Protein AF-A0A6J0K7T0-F1 (afdb_monomer_lite)

Radius of gyration: 30.18 Å; chains: 1; bounding box: 80×64×60 Å

Organism: Raphanus sativus (NCBI:txid3726)

InterPro domains:
  IPR011989 Armadillo-like helical [G3DSA:1.25.10.10] (3-109)
  IPR016024 Armadillo-type fold [SSF48371] (8-102)

Secondary structure (DSSP, 8-state):
-HHHHHHHHHHHHHHHHTTSHHHHHHHHH-SSHHHHHHHHHT-TT-HHHHHHHHHHHHHHHTT-HHHHHHHHHTTHHHHHHHHHHHS-HHHHHHHHHHHHHHHHHHHHHS--TT------PPP-------TTHHHHHHHHHHHHHHHHHHHHHHHHHHHHT--HHHHHHHHHHHHHTT-------

Structure (mmCIF, N/CA/C/O backbone):
data_AF-A0A6J0K7T0-F1
#
_entry.id   AF-A0A6J0K7T0-F1
#
loop_
_atom_site.group_PDB
_atom_site.id
_atom_site.type_symbol
_atom_site.label_atom_id
_atom_site.label_alt_id
_atom_site.label_comp_id
_atom_site.label_asym_id
_atom_site.label_entity_id
_atom_site.label_seq_id
_atom_site.pdbx_PDB_ins_code
_atom_site.Cartn_x
_atom_site.Cartn_y
_atom_site.Cartn_z
_atom_site.occupancy
_atom_site.B_iso_or_equiv
_atom_site.auth_seq_id
_atom_site.auth_comp_id
_atom_site.auth_asym_id
_atom_site.auth_atom_id
_atom_site.pdbx_PDB_model_num
ATOM 1 N N . MET A 1 1 ? -17.321 -12.880 15.713 1.00 48.03 1 MET A N 1
ATOM 2 C CA . MET A 1 1 ? -15.898 -12.885 16.126 1.00 48.03 1 MET A CA 1
ATOM 3 C C . MET A 1 1 ? -15.007 -13.631 15.121 1.00 48.03 1 MET A C 1
ATOM 5 O O . MET A 1 1 ? -14.047 -13.040 14.659 1.00 48.03 1 MET A O 1
ATOM 9 N N . LEU A 1 2 ? -15.381 -14.836 14.662 1.00 57.12 2 LEU A N 1
ATOM 10 C CA . LEU A 1 2 ? -14.607 -15.690 13.729 1.00 57.12 2 LEU A CA 1
ATOM 11 C C . LEU A 1 2 ? -14.117 -15.062 12.403 1.00 57.12 2 LEU A C 1
ATOM 13 O O . LEU A 1 2 ? -13.006 -15.352 11.974 1.00 57.12 2 LEU A O 1
ATOM 17 N N . VAL A 1 3 ? -14.906 -14.203 11.747 1.00 57.16 3 VAL A N 1
ATOM 18 C CA . VAL A 1 3 ? -14.521 -13.629 10.436 1.00 57.16 3 VAL A CA 1
ATOM 19 C C . VAL A 1 3 ? -13.477 -12.509 10.574 1.00 57.16 3 VAL A C 1
ATOM 21 O O . VAL A 1 3 ? -12.662 -12.315 9.676 1.00 57.16 3 VAL A O 1
ATOM 24 N N . LYS A 1 4 ? -13.463 -11.785 11.707 1.00 58.50 4 LYS A N 1
ATOM 25 C CA . LYS A 1 4 ? -12.549 -10.646 11.914 1.00 58.50 4 LYS A CA 1
ATOM 26 C C . LYS A 1 4 ? -11.091 -11.111 12.053 1.00 58.50 4 LYS A C 1
ATOM 28 O O . LYS A 1 4 ? -10.216 -10.514 11.433 1.00 58.50 4 LYS A O 1
ATOM 33 N N . ASP A 1 5 ? -10.861 -12.229 12.741 1.00 76.69 5 ASP A N 1
ATOM 34 C CA . ASP A 1 5 ? -9.525 -12.829 12.881 1.00 76.69 5 ASP A CA 1
ATOM 35 C C . ASP A 1 5 ? -9.025 -13.471 11.581 1.00 76.69 5 ASP A C 1
ATOM 37 O O . ASP A 1 5 ? -7.818 -13.558 11.351 1.00 76.69 5 ASP A O 1
ATOM 41 N N . LEU A 1 6 ? -9.937 -13.936 10.721 1.00 90.38 6 LEU A N 1
ATOM 42 C CA . LEU A 1 6 ? -9.568 -14.587 9.467 1.00 90.38 6 LEU A CA 1
ATOM 43 C C . LEU A 1 6 ? -8.928 -13.594 8.491 1.00 90.38 6 LEU A C 1
ATOM 45 O O . LEU A 1 6 ? -7.898 -13.911 7.902 1.00 90.38 6 LEU A O 1
ATOM 49 N N . SER A 1 7 ? -9.498 -12.392 8.352 1.00 92.56 7 SER A N 1
ATOM 50 C CA . SER A 1 7 ? -8.932 -11.347 7.489 1.00 92.56 7 SER A CA 1
ATOM 51 C C . SER A 1 7 ? -7.550 -10.903 7.965 1.00 92.56 7 SER A C 1
ATOM 53 O O . SER A 1 7 ? -6.641 -10.790 7.148 1.00 92.56 7 SER A O 1
ATOM 55 N N . GLU A 1 8 ? -7.365 -10.705 9.274 1.00 94.31 8 GLU A N 1
ATOM 56 C CA . GLU A 1 8 ? -6.063 -10.337 9.844 1.00 94.31 8 GLU A CA 1
ATOM 57 C C . GLU A 1 8 ? -5.009 -11.414 9.563 1.00 94.31 8 GLU A C 1
ATOM 59 O O . GLU A 1 8 ? -3.933 -11.103 9.055 1.00 94.31 8 GLU A O 1
ATOM 64 N N . LYS A 1 9 ? -5.335 -12.689 9.817 1.00 95.19 9 LYS A N 1
ATOM 65 C CA . LYS A 1 9 ? -4.429 -13.818 9.553 1.00 95.19 9 LYS A CA 1
ATOM 66 C C . LYS A 1 9 ? -4.108 -13.959 8.066 1.00 95.19 9 LYS A C 1
ATOM 68 O O . LYS A 1 9 ? -2.946 -14.133 7.715 1.00 95.19 9 LYS A O 1
ATOM 73 N N . ALA A 1 10 ? -5.109 -13.837 7.194 1.00 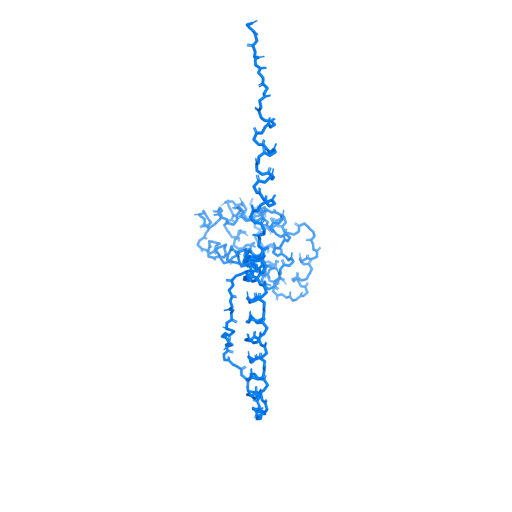95.62 10 ALA A N 1
ATOM 74 C CA . ALA A 1 10 ? -4.911 -13.894 5.749 1.00 95.62 10 ALA A CA 1
ATOM 75 C C . ALA A 1 10 ? -3.993 -12.763 5.260 1.00 95.62 10 ALA A C 1
ATOM 77 O O . ALA A 1 10 ? -3.056 -13.015 4.506 1.00 95.62 10 ALA A O 1
ATOM 78 N N . LEU A 1 11 ? -4.208 -11.530 5.730 1.00 96.75 11 LEU A N 1
ATOM 79 C CA . LEU A 1 11 ? -3.359 -10.385 5.394 1.00 96.75 11 LEU A CA 1
ATOM 80 C C . LEU A 1 11 ? -1.945 -10.529 5.957 1.00 96.75 11 LEU A C 1
ATOM 82 O O . LEU A 1 11 ? -0.986 -10.180 5.274 1.00 96.75 11 LEU A O 1
ATOM 86 N N . ALA A 1 12 ? -1.789 -11.087 7.157 1.00 96.56 12 ALA A N 1
ATOM 87 C CA . ALA A 1 12 ? -0.477 -11.398 7.710 1.00 96.56 12 ALA A CA 1
ATOM 88 C C . ALA A 1 12 ? 0.272 -12.413 6.828 1.00 96.56 12 ALA A C 1
ATOM 90 O O . ALA A 1 12 ? 1.434 -12.187 6.490 1.00 96.56 12 ALA A O 1
ATOM 91 N N . SER A 1 13 ? -0.398 -13.485 6.391 1.00 96.88 13 SER A N 1
ATOM 92 C CA . SER A 1 13 ? 0.172 -14.475 5.468 1.00 96.88 13 SER A CA 1
ATOM 93 C C . SER A 1 13 ? 0.517 -13.870 4.104 1.00 96.88 13 SER A C 1
ATOM 95 O O . SER A 1 13 ? 1.607 -14.116 3.590 1.00 96.88 13 SER A O 1
ATOM 97 N N . LEU A 1 14 ? -0.353 -13.026 3.539 1.00 96.38 14 LEU A N 1
ATOM 98 C CA . LEU A 1 14 ? -0.060 -12.290 2.304 1.00 96.38 14 LEU A CA 1
ATOM 99 C C . LEU A 1 14 ? 1.128 -11.335 2.476 1.00 96.38 14 LEU A C 1
ATOM 101 O O . LEU A 1 14 ? 1.957 -11.224 1.576 1.00 96.38 14 LEU A O 1
ATOM 105 N N . GLY A 1 15 ? 1.262 -10.701 3.642 1.00 96.12 15 GLY A N 1
ATOM 106 C CA . GLY A 1 15 ? 2.413 -9.872 3.996 1.00 96.12 15 GLY A CA 1
ATOM 107 C C . GLY A 1 15 ? 3.733 -10.647 4.014 1.00 96.12 15 GLY A C 1
ATOM 108 O O . GLY A 1 15 ? 4.759 -10.106 3.615 1.00 96.12 15 GLY A O 1
ATOM 109 N N . GLN A 1 16 ? 3.719 -11.922 4.408 1.00 96.75 16 GLN A N 1
ATOM 110 C CA . GLN A 1 16 ? 4.898 -12.792 4.298 1.00 96.75 16 GLN A CA 1
ATOM 111 C C . GLN A 1 16 ? 5.132 -13.276 2.861 1.00 96.75 16 GLN A C 1
ATOM 113 O O . GLN A 1 16 ? 6.269 -13.452 2.435 1.00 96.75 16 GLN A O 1
ATOM 118 N N . LEU A 1 17 ? 4.071 -13.476 2.081 1.00 96.38 17 LEU A N 1
ATOM 119 C CA . LEU A 1 17 ? 4.192 -13.937 0.701 1.00 96.38 17 LEU A CA 1
ATOM 120 C C . LEU A 1 17 ? 4.749 -12.842 -0.222 1.00 96.38 17 LEU A C 1
ATOM 122 O O . LEU A 1 17 ? 5.609 -13.120 -1.060 1.00 96.38 17 LEU A O 1
ATOM 126 N N . VAL A 1 18 ? 4.300 -11.595 -0.053 1.00 96.56 18 VAL A N 1
ATOM 127 C CA . VAL A 1 18 ? 4.640 -10.470 -0.940 1.00 96.56 18 VAL A CA 1
ATOM 128 C C . VAL A 1 18 ? 6.126 -10.094 -0.907 1.00 96.56 18 VAL A C 1
ATOM 130 O O . VAL A 1 18 ? 6.618 -9.496 -1.858 1.00 96.56 18 VAL A O 1
ATOM 133 N N . VAL A 1 19 ? 6.872 -10.456 0.145 1.00 95.44 19 VAL A N 1
ATOM 134 C CA . VAL A 1 19 ? 8.329 -10.216 0.200 1.00 95.44 19 VAL A CA 1
ATOM 135 C C . VAL A 1 19 ? 9.134 -11.203 -0.647 1.00 95.44 19 VAL A C 1
ATOM 137 O O . VAL A 1 19 ? 10.307 -10.964 -0.925 1.00 95.44 19 VAL A O 1
ATOM 140 N N . THR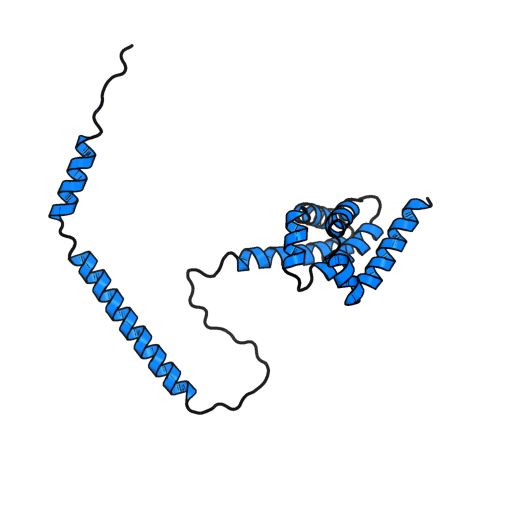 A 1 20 ? 8.517 -12.301 -1.085 1.00 96.81 20 THR A N 1
ATOM 141 C CA . THR A 1 20 ? 9.132 -13.245 -2.021 1.00 96.81 20 THR A CA 1
ATOM 142 C C . THR A 1 20 ? 8.927 -12.772 -3.459 1.00 96.81 20 THR A C 1
ATOM 144 O O . THR A 1 20 ? 7.886 -12.209 -3.794 1.00 96.81 20 THR A O 1
ATOM 147 N N . GLN A 1 21 ? 9.883 -13.046 -4.351 1.00 94.25 21 GLN A N 1
ATOM 148 C CA . GLN A 1 21 ? 9.768 -12.636 -5.756 1.00 94.25 21 GLN A CA 1
ATOM 149 C C . GLN A 1 21 ? 8.547 -13.262 -6.451 1.00 94.25 21 GLN A C 1
ATOM 151 O O . GLN A 1 21 ? 7.845 -12.590 -7.207 1.00 94.25 21 GLN A O 1
ATOM 156 N N . MET A 1 22 ? 8.281 -14.543 -6.178 1.00 96.19 22 MET A N 1
ATOM 157 C CA . MET A 1 22 ? 7.136 -15.269 -6.735 1.00 96.19 22 MET A CA 1
ATOM 158 C C . MET A 1 22 ? 5.813 -14.714 -6.200 1.00 96.19 22 MET A C 1
ATOM 160 O O . MET A 1 22 ? 4.902 -14.445 -6.979 1.00 96.19 22 MET A O 1
ATOM 164 N N . GLY A 1 23 ? 5.725 -14.496 -4.886 1.00 95.62 23 GLY A N 1
ATOM 165 C CA . GLY A 1 23 ? 4.537 -13.949 -4.245 1.00 95.62 23 GLY A CA 1
ATOM 166 C C . GLY A 1 23 ? 4.227 -12.526 -4.694 1.00 95.62 23 GLY A C 1
ATOM 167 O O . GLY A 1 23 ? 3.087 -12.238 -5.054 1.00 95.62 23 GLY A O 1
ATOM 168 N N . LYS A 1 24 ? 5.247 -11.659 -4.766 1.00 94.81 24 LYS A N 1
ATOM 169 C CA . LYS A 1 24 ? 5.112 -10.310 -5.326 1.00 94.81 24 LYS A CA 1
ATOM 170 C C . LYS A 1 24 ? 4.533 -10.371 -6.736 1.00 94.81 24 LYS A C 1
ATOM 172 O O . LYS A 1 24 ? 3.487 -9.781 -6.979 1.00 94.81 24 LYS A O 1
ATOM 177 N N . LYS A 1 25 ? 5.161 -11.133 -7.638 1.00 94.62 25 LYS A N 1
ATOM 178 C CA . LYS A 1 25 ? 4.725 -11.253 -9.036 1.00 94.62 25 LYS A CA 1
ATOM 179 C C . LYS A 1 25 ? 3.277 -11.746 -9.155 1.00 94.62 25 LYS A C 1
ATOM 181 O O . LYS A 1 25 ? 2.488 -11.127 -9.862 1.00 94.62 25 LYS A O 1
ATOM 186 N N . ALA A 1 26 ? 2.902 -12.787 -8.409 1.00 95.06 26 ALA A N 1
ATOM 187 C CA . ALA A 1 26 ? 1.534 -13.312 -8.411 1.00 95.06 26 ALA A CA 1
ATOM 188 C C . ALA A 1 26 ? 0.499 -12.257 -7.974 1.00 95.06 26 ALA A C 1
ATOM 190 O O . ALA A 1 26 ? -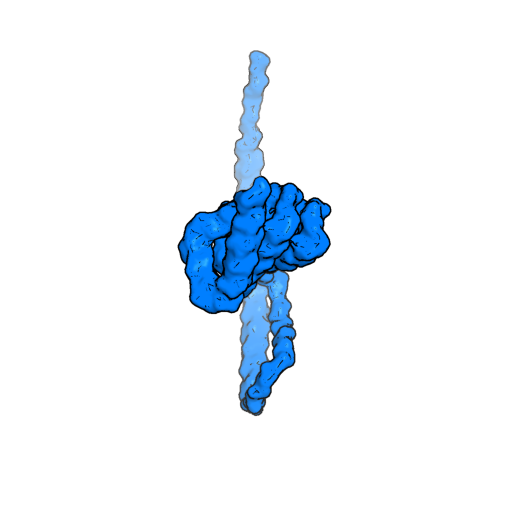0.581 -12.149 -8.554 1.00 95.06 26 ALA A O 1
ATOM 191 N N . MET A 1 27 ? 0.835 -11.432 -6.977 1.00 94.69 27 MET A N 1
ATOM 192 C CA . MET A 1 27 ? -0.030 -10.335 -6.535 1.00 94.69 27 MET A CA 1
ATOM 193 C C . MET A 1 27 ? -0.082 -9.172 -7.536 1.00 94.69 27 MET A C 1
ATOM 195 O O . MET A 1 27 ? -1.111 -8.508 -7.639 1.00 94.69 27 MET A O 1
ATOM 199 N N . GLU A 1 28 ? 0.997 -8.914 -8.279 1.00 93.06 28 GLU A N 1
ATOM 200 C CA . GLU A 1 28 ? 1.039 -7.869 -9.311 1.00 93.06 28 GLU A CA 1
ATOM 201 C C . GLU A 1 28 ? 0.209 -8.210 -10.562 1.00 93.06 28 GLU A C 1
ATOM 203 O O . GLU A 1 28 ? -0.329 -7.305 -11.217 1.00 93.06 28 GLU A O 1
ATOM 208 N N . GLU A 1 29 ? 0.102 -9.503 -10.881 1.00 92.62 29 GLU A N 1
ATOM 209 C CA . GLU A 1 29 ? -0.694 -10.052 -11.987 1.00 92.62 29 GLU A CA 1
ATOM 210 C C . GLU A 1 29 ? -2.202 -10.076 -11.675 1.00 92.62 29 GLU A C 1
ATOM 212 O O . GLU A 1 29 ? -3.028 -9.969 -12.584 1.00 92.62 29 GLU A O 1
ATOM 217 N N . GLY A 1 30 ? -2.579 -10.144 -10.394 1.00 89.69 30 GLY A N 1
ATOM 218 C CA . GLY A 1 30 ? -3.973 -10.129 -9.955 1.00 89.69 30 GLY A CA 1
ATOM 219 C C . GLY A 1 30 ? -4.662 -8.782 -10.204 1.00 89.69 30 GLY A C 1
ATOM 220 O O . GLY A 1 30 ? -4.376 -7.787 -9.539 1.00 89.69 30 GLY A O 1
ATOM 221 N N . SER A 1 31 ? -5.635 -8.746 -11.117 1.00 83.56 31 SER A N 1
ATOM 222 C CA . SER A 1 31 ? -6.347 -7.513 -11.498 1.00 83.56 31 SER A CA 1
ATOM 223 C C . SER A 1 31 ? -7.207 -6.916 -10.375 1.00 83.56 31 SER A C 1
ATOM 225 O O . SER A 1 31 ? -7.416 -5.702 -10.328 1.00 83.56 31 SER A O 1
ATOM 227 N N . THR A 1 32 ? -7.689 -7.751 -9.453 1.00 88.50 32 THR A N 1
ATOM 228 C CA . THR A 1 32 ? -8.525 -7.342 -8.315 1.00 88.50 32 THR A CA 1
ATOM 229 C C . THR A 1 32 ? -7.719 -6.931 -7.086 1.00 88.50 32 THR A C 1
ATOM 231 O O . THR A 1 32 ? -8.212 -6.145 -6.278 1.00 88.50 32 THR A O 1
ATOM 234 N N . VAL A 1 33 ? -6.467 -7.390 -6.970 1.00 88.94 33 VAL A N 1
ATOM 235 C CA . VAL A 1 33 ? -5.638 -7.236 -5.764 1.00 88.94 33 VAL A CA 1
ATOM 236 C C . VAL A 1 33 ? -5.488 -5.769 -5.341 1.00 88.94 33 VAL A C 1
ATOM 238 O O . VAL A 1 33 ? -5.755 -5.479 -4.175 1.00 88.94 33 VAL A O 1
ATOM 241 N N . PRO A 1 34 ? -5.158 -4.806 -6.231 1.00 87.00 34 PRO A N 1
ATOM 242 C CA . PRO A 1 34 ? -5.049 -3.406 -5.826 1.00 87.00 34 PRO A CA 1
ATOM 243 C C . PRO A 1 34 ? -6.355 -2.846 -5.255 1.00 87.00 34 PRO A C 1
ATOM 245 O O . PRO A 1 34 ? -6.322 -2.162 -4.241 1.00 87.00 34 PRO A O 1
ATOM 248 N N . LYS A 1 35 ? -7.507 -3.163 -5.862 1.00 92.56 35 LYS A N 1
ATOM 249 C CA . LYS A 1 35 ? -8.813 -2.653 -5.415 1.00 92.56 35 LYS A CA 1
ATOM 250 C C . LYS A 1 35 ? -9.206 -3.227 -4.056 1.00 92.56 35 LYS A C 1
ATOM 252 O O . LYS A 1 35 ? -9.586 -2.466 -3.176 1.00 92.56 35 LYS A O 1
ATOM 257 N N . SER A 1 36 ? -9.048 -4.537 -3.869 1.00 94.81 36 SER A N 1
ATOM 258 C CA . SER A 1 36 ? -9.364 -5.193 -2.596 1.00 94.81 36 SER A CA 1
ATOM 259 C C . SER A 1 36 ? -8.478 -4.693 -1.453 1.00 94.81 36 SER A C 1
ATOM 261 O O . SER A 1 36 ? -8.963 -4.481 -0.348 1.00 94.81 36 SER A O 1
ATOM 263 N N . LEU A 1 37 ? -7.187 -4.445 -1.701 1.00 95.88 37 LEU A N 1
ATOM 264 C CA . LEU A 1 37 ? -6.301 -3.861 -0.688 1.00 95.88 37 LEU A CA 1
ATOM 265 C C . LEU A 1 37 ? -6.671 -2.399 -0.375 1.00 95.88 37 LEU A C 1
ATOM 267 O O . LEU A 1 37 ? -6.597 -1.986 0.777 1.00 95.88 37 LEU A O 1
ATOM 271 N N . ILE A 1 38 ? -7.097 -1.610 -1.366 1.00 95.50 38 ILE A N 1
ATOM 272 C CA . ILE A 1 38 ? -7.569 -0.235 -1.128 1.00 95.50 38 ILE A CA 1
ATOM 273 C C . ILE A 1 38 ? -8.843 -0.234 -0.273 1.00 95.50 38 ILE A C 1
ATOM 275 O O . ILE A 1 38 ? -8.943 0.566 0.648 1.00 95.50 38 ILE A O 1
ATOM 279 N N . GLU A 1 39 ? -9.780 -1.147 -0.525 1.00 96.06 39 GLU A N 1
ATOM 280 C CA . GLU A 1 39 ? -10.996 -1.295 0.284 1.00 96.06 39 GLU A CA 1
ATOM 281 C C . GLU A 1 39 ? -10.677 -1.670 1.739 1.00 96.06 39 GLU A C 1
ATOM 283 O O . GLU A 1 39 ? -11.217 -1.089 2.672 1.00 96.06 39 GLU A O 1
ATOM 288 N N . ILE A 1 40 ? -9.748 -2.600 1.966 1.00 96.31 40 ILE A N 1
ATOM 289 C CA . ILE A 1 40 ? -9.364 -2.995 3.330 1.00 96.31 40 ILE A CA 1
ATOM 290 C C . ILE A 1 40 ? -8.697 -1.834 4.087 1.00 96.31 40 ILE A C 1
ATOM 292 O O . ILE A 1 40 ? -8.825 -1.735 5.309 1.00 96.31 40 ILE A O 1
ATOM 296 N N . LEU A 1 41 ? -8.002 -0.930 3.387 1.00 95.81 41 LEU A N 1
ATOM 297 C CA . LEU A 1 41 ? -7.431 0.272 4.000 1.00 95.81 41 LEU A CA 1
ATOM 298 C C . LEU A 1 41 ? -8.495 1.208 4.589 1.00 95.81 41 LEU A C 1
ATOM 300 O O . LEU A 1 41 ? -8.158 1.954 5.504 1.00 95.81 41 LEU A O 1
ATOM 304 N N . THR A 1 42 ? -9.750 1.156 4.136 1.00 95.88 42 THR A N 1
ATOM 305 C CA . THR A 1 42 ? -10.839 1.992 4.673 1.00 95.88 42 THR A CA 1
ATOM 306 C C . THR A 1 42 ? -11.549 1.352 5.873 1.00 95.88 42 THR A C 1
ATOM 308 O O . THR A 1 42 ? -12.549 1.875 6.353 1.00 95.88 42 THR A O 1
ATOM 311 N N . TRP A 1 43 ? -11.080 0.200 6.370 1.00 94.75 43 TRP A N 1
ATOM 312 C CA . TRP A 1 43 ? -11.683 -0.475 7.524 1.00 94.75 43 TRP A CA 1
ATOM 313 C C . TRP A 1 43 ? -11.234 0.160 8.847 1.00 94.75 43 TRP A C 1
ATOM 315 O O . TRP A 1 43 ? -10.295 -0.313 9.491 1.00 94.75 43 TRP A O 1
ATOM 325 N N . GLU A 1 44 ? -11.931 1.217 9.267 1.00 88.81 44 GLU A N 1
ATOM 326 C CA . GLU A 1 44 ? -11.644 1.960 10.504 1.00 88.81 44 GLU A CA 1
ATOM 327 C C . GLU A 1 44 ? -11.697 1.089 11.774 1.00 88.81 44 GLU A C 1
ATOM 329 O O . GLU A 1 44 ? -10.923 1.295 12.707 1.00 88.81 44 GLU A O 1
ATOM 334 N N . ASP A 1 45 ? -12.557 0.061 11.810 1.00 90.44 45 ASP A N 1
ATOM 335 C CA . ASP A 1 45 ? -12.710 -0.827 12.972 1.00 90.44 45 ASP A CA 1
ATOM 336 C C . ASP A 1 45 ? -11.611 -1.904 13.080 1.00 90.44 45 ASP A C 1
ATOM 338 O O . ASP A 1 45 ? -11.639 -2.730 13.999 1.00 90.44 45 ASP A O 1
ATOM 342 N N . LYS A 1 46 ? -10.645 -1.932 12.146 1.00 91.88 46 LYS A N 1
ATOM 343 C CA . LYS A 1 46 ? -9.632 -2.997 12.021 1.00 91.88 46 LYS A CA 1
ATOM 344 C C . LYS A 1 46 ? -8.219 -2.449 11.761 1.00 91.88 46 LYS A C 1
ATOM 346 O O . LYS A 1 46 ? -7.630 -2.722 10.707 1.00 91.88 46 LYS A O 1
ATOM 351 N N . PRO A 1 47 ? -7.594 -1.789 12.753 1.00 92.69 47 PRO A N 1
ATOM 352 C CA . PRO A 1 47 ? -6.290 -1.140 12.585 1.00 92.69 47 PRO A CA 1
ATOM 353 C C . PRO A 1 47 ? -5.178 -2.105 12.150 1.00 92.69 47 PRO A C 1
ATOM 355 O O . PRO A 1 47 ? -4.367 -1.779 11.288 1.00 92.69 47 PRO A O 1
ATOM 358 N N . LYS A 1 48 ? -5.162 -3.341 12.661 1.00 95.00 48 LYS A N 1
ATOM 359 C CA . LYS A 1 48 ? -4.165 -4.342 12.249 1.00 95.00 48 LYS A CA 1
ATOM 360 C C . LYS A 1 48 ? -4.303 -4.773 10.787 1.00 95.00 48 LYS A C 1
ATOM 362 O O . LYS A 1 48 ? -3.300 -4.989 10.109 1.00 95.00 48 LYS A O 1
ATOM 367 N N . CYS A 1 49 ? -5.533 -4.877 10.277 1.00 96.25 49 CYS A N 1
ATOM 368 C CA . CYS A 1 49 ? -5.757 -5.170 8.861 1.00 96.25 49 CYS A CA 1
ATOM 369 C C . CYS A 1 49 ? -5.227 -4.026 7.989 1.00 96.25 49 CYS A C 1
ATOM 371 O O . CYS A 1 49 ? -4.540 -4.292 7.001 1.00 96.25 49 CYS A O 1
ATOM 373 N N . GLN A 1 50 ? -5.464 -2.769 8.383 1.00 97.06 50 GLN A N 1
ATOM 374 C CA . GLN A 1 50 ? -4.895 -1.601 7.704 1.00 97.06 50 GLN A CA 1
ATOM 375 C C . GLN A 1 50 ? -3.360 -1.624 7.733 1.00 97.06 50 GLN A C 1
ATOM 377 O O . GLN A 1 50 ? -2.724 -1.361 6.715 1.00 97.06 50 GLN A O 1
ATOM 382 N N . GLU A 1 51 ? -2.744 -2.001 8.858 1.00 96.81 51 GLU A N 1
ATOM 383 C CA . GLU A 1 51 ? -1.286 -2.103 8.981 1.00 96.81 51 GLU A CA 1
ATOM 384 C C . GLU A 1 51 ? -0.685 -3.118 8.006 1.00 96.81 51 GLU A C 1
ATOM 386 O O . GLU A 1 51 ? 0.235 -2.765 7.257 1.00 96.81 51 GLU A O 1
ATOM 391 N N . TYR A 1 52 ? -1.196 -4.354 7.979 1.00 97.69 52 TYR A N 1
ATOM 392 C CA . TYR A 1 52 ? -0.727 -5.376 7.036 1.00 97.69 52 TYR A CA 1
ATOM 393 C C . TYR A 1 52 ? -0.958 -4.955 5.585 1.00 97.69 52 TYR A C 1
ATOM 395 O O . TYR A 1 52 ? -0.070 -5.091 4.746 1.00 97.69 52 TYR A O 1
ATOM 403 N N . THR A 1 53 ? -2.117 -4.373 5.299 1.00 97.81 53 THR A N 1
ATOM 404 C CA . THR A 1 53 ? -2.483 -3.926 3.952 1.00 97.81 53 THR A CA 1
ATOM 405 C C . THR A 1 53 ? -1.580 -2.794 3.465 1.00 97.81 53 THR A C 1
ATOM 407 O O . THR A 1 53 ? -1.047 -2.865 2.358 1.00 97.81 53 THR A O 1
ATOM 410 N N . ALA A 1 54 ? -1.312 -1.792 4.308 1.00 97.56 54 ALA A N 1
ATOM 411 C CA . ALA A 1 54 ? -0.374 -0.714 4.004 1.00 97.56 54 ALA A CA 1
ATOM 412 C C . ALA A 1 54 ? 1.041 -1.250 3.733 1.00 97.56 54 ALA A C 1
ATOM 414 O O . ALA A 1 54 ? 1.734 -0.754 2.846 1.00 97.56 54 ALA A O 1
ATOM 415 N N . TYR A 1 55 ? 1.472 -2.281 4.469 1.00 97.75 55 TYR A N 1
ATOM 416 C CA . TYR A 1 55 ? 2.754 -2.940 4.224 1.00 97.75 55 TYR A CA 1
ATOM 417 C C . TYR A 1 55 ? 2.796 -3.654 2.870 1.00 97.75 55 TYR A C 1
ATOM 419 O O . TYR A 1 55 ? 3.729 -3.438 2.099 1.00 97.75 55 TYR A O 1
ATOM 427 N N . ILE A 1 56 ? 1.772 -4.447 2.547 1.00 97.75 56 ILE A N 1
ATOM 428 C CA . ILE A 1 56 ? 1.666 -5.139 1.255 1.00 97.75 56 ILE A CA 1
ATOM 429 C C . ILE A 1 56 ? 1.720 -4.127 0.106 1.00 97.75 56 ILE A C 1
ATOM 431 O O . ILE A 1 56 ? 2.502 -4.285 -0.832 1.00 97.75 56 ILE A O 1
ATOM 435 N N . LEU A 1 57 ? 0.943 -3.046 0.203 1.00 97.00 57 LEU A N 1
ATOM 436 C CA . LEU A 1 57 ? 0.931 -1.974 -0.792 1.00 97.00 57 LEU A CA 1
ATOM 437 C C . LEU A 1 57 ? 2.296 -1.295 -0.921 1.00 97.00 57 LEU A C 1
ATOM 439 O O . LEU A 1 57 ? 2.715 -1.000 -2.039 1.00 97.00 57 LEU A O 1
ATOM 443 N N . MET A 1 58 ? 3.025 -1.104 0.185 1.00 96.62 58 MET A N 1
ATOM 444 C CA . MET A 1 58 ? 4.395 -0.597 0.127 1.00 96.62 58 MET A CA 1
ATOM 445 C C . MET A 1 58 ? 5.318 -1.508 -0.682 1.00 96.62 58 MET A C 1
ATOM 447 O O . MET A 1 58 ? 6.063 -1.015 -1.526 1.00 96.62 58 MET A O 1
ATOM 451 N N . VAL A 1 59 ? 5.269 -2.822 -0.458 1.00 96.50 59 VAL A N 1
ATOM 452 C CA . VAL A 1 59 ? 6.130 -3.780 -1.173 1.00 96.50 59 VAL A CA 1
ATOM 453 C C . VAL A 1 59 ? 5.793 -3.830 -2.667 1.00 96.50 59 VAL A C 1
ATOM 455 O O . VAL A 1 59 ? 6.699 -3.847 -3.506 1.00 96.50 59 VAL A O 1
ATOM 458 N N . LEU A 1 60 ? 4.502 -3.798 -3.009 1.00 95.56 60 LEU A N 1
ATOM 459 C CA . LEU A 1 60 ? 4.028 -3.775 -4.395 1.00 95.56 60 LEU A CA 1
ATOM 460 C C . LEU A 1 60 ? 4.391 -2.468 -5.117 1.00 95.56 60 LEU A C 1
ATOM 462 O O . LEU A 1 60 ? 4.777 -2.495 -6.281 1.00 95.56 60 LEU A O 1
ATOM 466 N N . ALA A 1 61 ? 4.301 -1.323 -4.437 1.00 94.56 61 ALA A N 1
ATOM 467 C CA . ALA A 1 61 ? 4.653 -0.023 -5.009 1.00 94.56 61 ALA A CA 1
ATOM 468 C C . ALA A 1 61 ? 6.173 0.193 -5.121 1.00 94.56 61 ALA A C 1
ATOM 470 O O . ALA A 1 61 ? 6.640 0.983 -5.948 1.00 94.56 61 ALA A O 1
ATOM 471 N N . HIS A 1 62 ? 6.963 -0.496 -4.295 1.00 93.19 62 HIS A N 1
ATOM 472 C CA . HIS A 1 62 ? 8.405 -0.313 -4.239 1.00 93.19 62 HIS A CA 1
ATOM 473 C C . HIS A 1 62 ? 9.082 -0.701 -5.561 1.00 93.19 62 HIS A C 1
ATOM 475 O O . HIS A 1 62 ? 8.975 -1.840 -6.028 1.00 93.19 62 HIS A O 1
ATOM 481 N N . GLN A 1 63 ? 9.797 0.270 -6.143 1.00 87.88 63 GLN A N 1
ATOM 482 C CA . GLN A 1 63 ? 10.537 0.163 -7.411 1.00 87.88 63 GLN A CA 1
ATOM 483 C C . GLN A 1 63 ? 9.693 -0.288 -8.616 1.00 87.88 63 GLN A C 1
ATOM 485 O O . GLN A 1 63 ? 10.240 -0.632 -9.658 1.00 87.88 63 GLN A O 1
ATOM 490 N N . SER A 1 64 ? 8.363 -0.242 -8.511 1.00 90.50 64 SER A N 1
ATOM 491 C CA . SER A 1 64 ? 7.454 -0.674 -9.570 1.00 90.50 64 SER A CA 1
ATOM 492 C C . SER A 1 64 ? 6.561 0.486 -9.991 1.00 90.50 64 SER A C 1
ATOM 494 O O . SER A 1 64 ? 5.612 0.865 -9.304 1.00 90.50 64 SER A O 1
ATOM 496 N N . TRP A 1 65 ? 6.915 1.126 -11.106 1.00 90.62 65 TRP A N 1
ATOM 497 C CA . TRP A 1 65 ? 6.135 2.242 -11.649 1.00 90.62 65 TRP A CA 1
ATOM 498 C C . TRP A 1 65 ? 4.775 1.780 -12.181 1.00 90.62 65 TRP A C 1
ATOM 500 O O . TRP A 1 65 ? 3.754 2.388 -11.875 1.00 90.62 65 TRP A O 1
ATOM 510 N N . SER A 1 66 ? 4.742 0.661 -12.906 1.00 91.50 66 SER A N 1
ATOM 511 C CA . SER A 1 66 ? 3.500 0.097 -13.445 1.00 91.50 66 SER A CA 1
ATOM 512 C C . SER A 1 66 ? 2.491 -0.220 -12.338 1.00 91.50 66 SER A C 1
ATOM 514 O O . SER A 1 66 ? 1.301 0.052 -12.490 1.00 91.50 66 SER A O 1
ATOM 516 N N . GLN A 1 67 ? 2.952 -0.736 -11.195 1.00 93.19 67 GLN A N 1
ATOM 517 C CA . GLN A 1 67 ? 2.076 -1.018 -10.060 1.00 93.19 67 GLN A CA 1
ATOM 518 C C . GLN A 1 67 ? 1.556 0.249 -9.394 1.00 93.19 67 GLN A C 1
ATOM 520 O O . GLN A 1 67 ? 0.364 0.322 -9.100 1.00 93.19 67 GLN A O 1
ATOM 525 N N . ARG A 1 68 ? 2.402 1.268 -9.211 1.00 93.69 68 ARG A N 1
ATOM 526 C CA . ARG A 1 68 ? 1.944 2.574 -8.722 1.00 93.69 68 ARG A CA 1
ATOM 527 C C . ARG A 1 68 ? 0.906 3.180 -9.663 1.00 93.69 68 ARG A C 1
ATOM 529 O O . ARG A 1 68 ? -0.158 3.581 -9.203 1.00 93.69 68 ARG A O 1
ATOM 536 N N . GLU A 1 69 ? 1.122 3.138 -10.975 1.00 92.00 69 GLU A N 1
ATOM 537 C CA . GLU A 1 69 ? 0.140 3.628 -11.945 1.00 92.00 69 GLU A CA 1
ATOM 538 C C . GLU A 1 69 ? -1.208 2.889 -11.829 1.00 92.00 69 GLU A C 1
ATOM 540 O O . GLU A 1 69 ? -2.263 3.529 -11.777 1.00 92.00 69 GLU A O 1
ATOM 545 N N . LYS A 1 70 ? -1.192 1.551 -11.724 1.00 92.81 70 LYS A N 1
ATOM 546 C CA . LYS A 1 70 ? -2.409 0.750 -11.499 1.00 92.81 70 LYS A CA 1
ATOM 547 C C . LYS A 1 70 ? -3.123 1.146 -10.204 1.00 92.81 70 LYS A C 1
ATOM 549 O O . LYS A 1 70 ? -4.340 1.312 -10.213 1.00 92.81 70 LYS A O 1
ATOM 554 N N . MET A 1 71 ? -2.388 1.326 -9.106 1.00 95.06 71 MET A N 1
ATOM 555 C CA . MET A 1 71 ? -2.961 1.735 -7.819 1.00 95.06 71 MET A CA 1
ATOM 556 C C . MET A 1 71 ? -3.541 3.155 -7.869 1.00 95.06 71 MET A C 1
ATOM 558 O O . MET A 1 71 ? -4.619 3.398 -7.330 1.00 95.06 71 MET A O 1
ATOM 562 N N . ALA A 1 72 ? -2.866 4.090 -8.545 1.00 94.12 72 ALA A N 1
ATOM 563 C CA . ALA A 1 72 ? -3.357 5.452 -8.736 1.00 94.12 72 ALA A CA 1
ATOM 564 C C . ALA A 1 72 ? -4.666 5.466 -9.538 1.00 94.12 72 ALA A C 1
ATOM 566 O O . ALA A 1 72 ? -5.627 6.109 -9.120 1.00 94.12 72 ALA A O 1
ATOM 567 N N . LYS A 1 73 ? -4.737 4.697 -10.636 1.00 92.88 73 LYS A N 1
ATOM 568 C CA . LYS A 1 73 ? -5.971 4.500 -11.422 1.00 92.88 73 LYS A CA 1
ATOM 569 C C . LYS A 1 73 ? -7.083 3.834 -10.605 1.00 92.88 73 LYS A C 1
ATOM 571 O O . LYS A 1 73 ? -8.253 4.100 -10.850 1.00 92.88 73 LYS A O 1
ATOM 576 N N . ALA A 1 74 ? -6.725 2.999 -9.631 1.00 94.25 74 ALA A N 1
ATOM 577 C CA . ALA A 1 74 ? -7.664 2.382 -8.699 1.00 94.25 74 ALA A CA 1
ATOM 578 C C . ALA A 1 74 ? -8.105 3.306 -7.545 1.00 94.25 74 ALA A C 1
ATOM 580 O O . ALA A 1 74 ? -8.906 2.882 -6.720 1.00 94.25 74 ALA A O 1
ATOM 581 N N . GLY A 1 75 ? -7.620 4.553 -7.479 1.00 94.69 75 GLY A N 1
ATOM 582 C CA . GLY A 1 75 ? -8.082 5.534 -6.495 1.00 94.69 75 GLY A CA 1
ATOM 583 C C . GLY A 1 75 ? -7.417 5.432 -5.120 1.00 94.69 75 GLY A C 1
ATOM 584 O O . GLY A 1 75 ? -8.005 5.857 -4.133 1.00 94.69 75 GLY A O 1
ATOM 585 N N . ILE A 1 76 ? -6.188 4.911 -5.025 1.00 96.56 76 ILE A N 1
ATOM 586 C CA . ILE A 1 76 ? -5.491 4.768 -3.731 1.00 96.56 76 ILE A CA 1
ATOM 587 C C . ILE A 1 76 ? -5.137 6.107 -3.057 1.00 96.56 76 ILE A C 1
ATOM 589 O O . ILE A 1 76 ? -5.008 6.172 -1.840 1.00 96.56 76 ILE A O 1
ATOM 593 N N . VAL A 1 77 ? -4.923 7.180 -3.830 1.00 96.56 77 VAL A N 1
ATOM 594 C CA . VAL A 1 77 ? -4.326 8.427 -3.311 1.00 96.56 77 VAL A CA 1
ATOM 595 C C . VAL A 1 77 ? -5.221 9.132 -2.279 1.00 96.56 77 VAL A C 1
ATOM 597 O O . VAL A 1 77 ? -4.694 9.474 -1.221 1.00 96.56 77 VAL A O 1
ATOM 600 N N . PRO A 1 78 ? -6.536 9.328 -2.513 1.00 96.94 78 PRO A N 1
ATOM 601 C CA . PRO A 1 78 ? -7.437 9.858 -1.489 1.00 96.94 78 PRO A CA 1
ATOM 602 C C . PRO A 1 78 ? -7.458 9.008 -0.214 1.00 96.94 78 PRO A C 1
ATOM 604 O O . PRO A 1 78 ? -7.345 9.557 0.876 1.00 96.94 78 PRO A O 1
ATOM 607 N N . VAL A 1 79 ? -7.493 7.677 -0.353 1.00 97.88 79 VAL A N 1
ATOM 608 C CA . VAL A 1 79 ? -7.493 6.748 0.791 1.00 97.88 79 VAL A CA 1
ATOM 609 C C . VAL A 1 79 ? -6.206 6.877 1.605 1.00 97.88 79 VAL A C 1
ATOM 611 O O . VAL A 1 79 ? -6.248 6.919 2.829 1.00 97.88 79 VAL A O 1
ATOM 614 N N . LEU A 1 80 ? -5.047 7.008 0.947 1.00 97.62 80 LEU A N 1
ATOM 615 C CA . LEU A 1 80 ? -3.777 7.242 1.640 1.00 97.62 80 LEU A CA 1
ATOM 616 C C . LEU A 1 80 ? -3.763 8.563 2.411 1.00 97.62 80 LEU A C 1
ATOM 618 O O . LEU A 1 80 ? -3.211 8.597 3.507 1.00 97.62 80 LEU A O 1
ATOM 622 N N . LEU A 1 81 ? -4.359 9.627 1.865 1.00 97.75 81 LEU A N 1
ATOM 623 C CA . LEU A 1 81 ? -4.471 10.914 2.559 1.00 97.75 81 LEU A CA 1
ATOM 624 C C . LEU A 1 81 ? -5.350 10.800 3.810 1.00 97.75 81 LEU A C 1
ATOM 626 O O . LEU A 1 81 ? -4.985 11.302 4.872 1.00 97.75 81 LEU A O 1
ATOM 630 N N . GLU A 1 82 ? -6.466 10.090 3.708 1.00 96.69 82 GLU A N 1
ATOM 631 C CA . GLU A 1 82 ? -7.353 9.819 4.835 1.00 96.69 82 GLU A CA 1
ATOM 632 C C . GLU A 1 82 ? -6.633 9.039 5.945 1.00 96.69 82 GLU A C 1
ATOM 634 O O . GLU A 1 82 ? -6.562 9.499 7.088 1.00 96.69 82 GLU A O 1
ATOM 639 N N . VAL A 1 83 ? -5.981 7.917 5.613 1.00 96.56 83 VAL A N 1
ATOM 640 C CA . VAL A 1 83 ? -5.282 7.108 6.626 1.00 96.56 83 VAL A CA 1
ATOM 641 C C . VAL A 1 83 ? -4.012 7.774 7.164 1.00 96.56 83 VAL A C 1
ATOM 643 O O . VAL A 1 83 ? -3.568 7.421 8.255 1.00 96.56 83 VAL A O 1
ATOM 646 N N . THR A 1 84 ? -3.427 8.760 6.468 1.00 97.19 84 THR A N 1
ATOM 647 C CA . THR A 1 84 ? -2.368 9.597 7.064 1.00 97.19 84 THR A CA 1
ATOM 648 C C . THR A 1 84 ? -2.873 10.519 8.166 1.00 97.19 84 THR A C 1
ATOM 650 O O . THR A 1 84 ? -2.080 10.894 9.026 1.00 97.19 84 THR A O 1
ATOM 653 N N . LEU A 1 85 ? -4.158 10.876 8.155 1.00 96.25 85 LEU A N 1
ATOM 654 C CA . LEU A 1 85 ? -4.765 11.738 9.168 1.00 96.25 85 LEU A CA 1
ATOM 655 C C . LEU A 1 85 ? -5.367 10.919 10.315 1.00 96.25 85 LEU A C 1
ATOM 657 O O . LEU A 1 85 ? -5.210 11.291 11.474 1.00 96.25 85 LEU A O 1
ATOM 661 N N . LEU A 1 86 ? -6.030 9.805 9.990 1.00 95.00 86 LEU A N 1
ATOM 662 C CA . LEU A 1 86 ? -6.886 9.067 10.929 1.00 95.00 86 LEU A CA 1
ATOM 663 C C . LEU A 1 86 ? -6.371 7.661 11.286 1.00 95.00 86 LEU A C 1
ATOM 665 O O . LEU A 1 86 ? -6.871 7.045 12.222 1.00 95.00 86 LEU A O 1
ATOM 669 N N . GLY A 1 87 ? -5.377 7.134 10.563 1.00 94.75 87 GLY A N 1
ATOM 670 C CA . GLY A 1 87 ? -4.870 5.773 10.772 1.00 94.75 87 GLY A CA 1
ATOM 671 C C . GLY A 1 87 ? -4.005 5.611 12.027 1.00 94.75 87 GLY A C 1
ATOM 672 O O . GLY A 1 87 ? -3.615 6.585 12.671 1.00 94.75 87 GLY A O 1
ATOM 673 N N . SER A 1 88 ? -3.629 4.366 12.350 1.00 96.06 88 SER A N 1
ATOM 674 C CA . 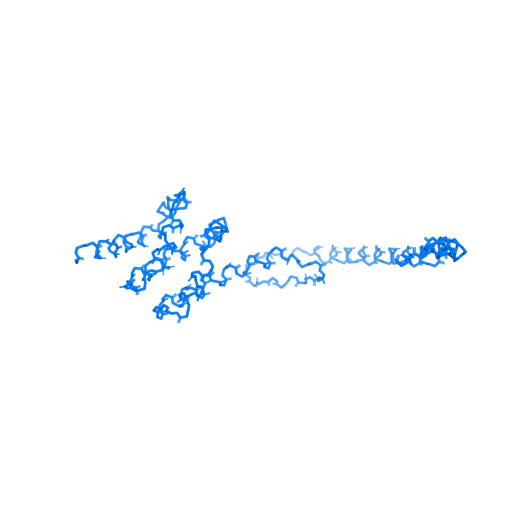SER A 1 88 ? -2.666 4.094 13.430 1.00 96.06 88 SER A CA 1
ATOM 675 C C . SER A 1 88 ? -1.298 4.735 13.131 1.00 96.06 88 SER A C 1
ATOM 677 O O . SER A 1 88 ? -0.948 4.903 11.957 1.00 96.06 88 SER A O 1
ATOM 679 N N . PRO A 1 89 ? -0.455 5.033 14.142 1.00 97.38 89 PRO A N 1
ATOM 680 C CA . PRO A 1 89 ? 0.861 5.641 13.911 1.00 97.38 89 PRO A CA 1
ATOM 681 C C . PRO A 1 89 ? 1.740 4.870 12.913 1.00 97.38 89 PRO A C 1
ATOM 683 O O . PRO A 1 89 ? 2.565 5.458 12.210 1.00 97.38 89 PRO A O 1
ATOM 686 N N . LEU A 1 90 ? 1.576 3.545 12.833 1.00 96.62 90 LEU A N 1
ATOM 687 C CA . LEU A 1 90 ? 2.291 2.715 11.870 1.00 96.62 90 LEU A CA 1
ATOM 688 C C . LEU A 1 90 ? 1.731 2.879 10.450 1.00 96.62 90 LEU A C 1
ATOM 690 O O . LEU A 1 90 ? 2.514 3.055 9.512 1.00 96.62 90 LEU A O 1
ATOM 694 N N . VAL A 1 91 ? 0.403 2.866 10.287 1.00 97.31 91 VAL A N 1
ATOM 695 C CA . VAL A 1 91 ? -0.258 3.111 8.992 1.00 97.31 91 VAL A CA 1
ATOM 696 C C . VAL A 1 91 ? 0.084 4.501 8.474 1.00 97.31 91 VAL A C 1
ATOM 698 O O . VAL A 1 91 ? 0.492 4.623 7.323 1.00 97.31 91 VAL A O 1
ATOM 701 N N . GLN A 1 92 ? 0.022 5.527 9.326 1.00 98.12 92 GLN A N 1
ATOM 702 C CA . GLN A 1 92 ? 0.353 6.905 8.962 1.00 98.12 92 GLN A CA 1
ATOM 703 C C . GLN A 1 92 ? 1.769 7.010 8.380 1.00 98.12 92 GLN A C 1
ATOM 705 O O . GLN A 1 92 ? 1.951 7.514 7.272 1.00 98.12 92 GLN A O 1
ATOM 710 N N . LYS A 1 93 ? 2.782 6.458 9.069 1.00 97.94 93 LYS A N 1
ATOM 711 C CA . LYS A 1 93 ? 4.177 6.456 8.581 1.00 97.94 93 LYS A CA 1
ATOM 712 C C . LYS A 1 93 ? 4.311 5.784 7.211 1.00 97.94 93 LYS A C 1
ATOM 714 O O . LYS A 1 93 ? 5.022 6.287 6.339 1.00 97.94 93 LYS A O 1
ATOM 719 N N . ARG A 1 94 ? 3.626 4.655 7.012 1.00 97.69 94 ARG A N 1
ATOM 720 C CA . ARG A 1 94 ? 3.635 3.907 5.744 1.00 97.69 94 ARG A CA 1
ATOM 721 C C . ARG A 1 94 ? 2.921 4.669 4.628 1.00 97.69 94 ARG A C 1
ATOM 723 O O . ARG A 1 94 ? 3.442 4.754 3.518 1.00 97.69 94 ARG A O 1
ATOM 730 N N . ALA A 1 95 ? 1.776 5.271 4.928 1.00 97.56 95 ALA A N 1
ATOM 731 C CA . ALA A 1 95 ? 0.980 6.025 3.973 1.00 97.56 95 ALA A CA 1
ATOM 732 C C . ALA A 1 95 ? 1.693 7.306 3.514 1.00 97.56 95 ALA A C 1
ATOM 734 O O . ALA A 1 95 ? 1.750 7.567 2.313 1.00 97.56 95 ALA A O 1
ATOM 735 N N . VAL A 1 96 ? 2.366 8.030 4.421 1.00 97.50 96 VAL A N 1
ATOM 736 C CA . VAL A 1 96 ? 3.246 9.153 4.048 1.00 97.50 96 VAL A CA 1
ATOM 737 C C . VAL A 1 96 ? 4.337 8.686 3.081 1.00 97.50 96 VAL A C 1
ATOM 739 O O . VAL A 1 96 ? 4.596 9.348 2.074 1.00 97.50 96 VAL A O 1
ATOM 742 N N . LYS A 1 97 ? 4.964 7.529 3.341 1.00 96.44 97 LYS A N 1
ATOM 743 C CA . LYS A 1 97 ? 6.012 6.995 2.461 1.00 96.44 97 LYS A CA 1
ATOM 744 C C . LYS A 1 97 ? 5.478 6.613 1.077 1.00 96.44 97 LYS A C 1
ATOM 746 O O . LYS A 1 97 ? 6.123 6.923 0.079 1.00 96.44 97 LYS A O 1
ATOM 751 N N . LEU A 1 98 ? 4.301 5.993 1.010 1.00 95.88 98 LEU A N 1
ATOM 752 C CA . LEU A 1 98 ? 3.617 5.694 -0.250 1.00 95.88 98 LEU A CA 1
ATOM 753 C C . LEU A 1 98 ? 3.315 6.975 -1.037 1.00 95.88 98 LEU A C 1
ATOM 755 O O . LEU A 1 98 ? 3.655 7.060 -2.215 1.00 95.88 98 LEU A O 1
ATOM 759 N N . LEU A 1 99 ? 2.745 7.996 -0.388 1.00 96.25 99 LEU A N 1
ATOM 760 C CA . LEU A 1 99 ? 2.434 9.286 -1.018 1.00 96.25 99 LEU A CA 1
ATOM 761 C C . LEU A 1 99 ? 3.679 9.966 -1.607 1.00 96.25 99 LEU A C 1
ATOM 763 O O . LEU A 1 99 ? 3.598 10.553 -2.687 1.00 96.25 99 LEU A O 1
ATOM 767 N N . GLN A 1 100 ? 4.842 9.846 -0.955 1.00 94.69 100 GLN A N 1
ATOM 768 C CA . GLN A 1 100 ? 6.112 10.328 -1.516 1.00 94.69 100 GLN A CA 1
ATOM 769 C C . GLN A 1 100 ? 6.436 9.648 -2.853 1.00 94.69 100 GLN A C 1
ATOM 771 O O . GLN A 1 100 ? 6.761 10.334 -3.820 1.00 94.69 100 GLN A O 1
ATOM 776 N N . TRP A 1 101 ? 6.267 8.327 -2.955 1.00 93.88 101 TRP A N 1
ATOM 777 C CA . TRP A 1 101 ? 6.513 7.608 -4.208 1.00 93.88 101 TRP A CA 1
ATOM 778 C C . TRP A 1 101 ? 5.546 7.990 -5.334 1.00 93.88 101 TRP A C 1
ATOM 780 O O . TRP A 1 101 ? 5.930 7.908 -6.498 1.00 93.88 101 TRP A O 1
ATOM 790 N N . PHE A 1 102 ? 4.324 8.430 -5.019 1.00 90.31 102 PHE A N 1
ATOM 791 C CA . PHE A 1 102 ? 3.387 8.978 -6.011 1.00 90.31 102 PHE A CA 1
ATOM 792 C C . PHE A 1 102 ? 3.722 10.421 -6.424 1.00 90.31 102 PHE A C 1
ATOM 794 O O . PHE A 1 102 ? 3.377 10.848 -7.528 1.00 90.31 102 PHE A O 1
ATOM 801 N N . LYS A 1 103 ? 4.393 11.195 -5.560 1.00 84.94 103 LYS A N 1
ATOM 802 C CA . LYS A 1 103 ? 4.830 12.565 -5.874 1.00 84.94 103 LYS A CA 1
ATOM 803 C C . LYS A 1 103 ? 5.948 12.571 -6.915 1.00 84.94 103 LYS A C 1
ATOM 805 O O . LYS A 1 103 ? 5.875 13.349 -7.866 1.00 84.94 103 LYS A O 1
ATOM 810 N N . ASP A 1 104 ? 6.934 11.688 -6.769 1.00 68.06 104 ASP A N 1
ATOM 811 C CA . ASP A 1 104 ? 8.085 11.608 -7.679 1.00 68.06 104 ASP A CA 1
ATOM 812 C C . ASP A 1 104 ? 7.660 11.345 -9.136 1.00 68.06 104 ASP A C 1
ATOM 814 O O . ASP A 1 104 ? 8.265 11.861 -10.071 1.00 68.06 104 ASP A O 1
ATOM 818 N N . GLU A 1 105 ? 6.541 10.651 -9.354 1.00 60.12 105 GLU A N 1
ATOM 819 C CA . GLU A 1 105 ? 5.988 10.389 -10.690 1.00 60.12 105 GLU A CA 1
ATOM 820 C C . GLU A 1 105 ? 5.449 11.634 -11.395 1.00 60.12 105 GLU A C 1
ATOM 822 O O . GLU A 1 105 ? 5.532 11.742 -12.622 1.00 60.12 105 GLU A O 1
ATOM 827 N N . ARG A 1 106 ? 4.895 12.596 -10.645 1.00 57.94 106 ARG A N 1
ATOM 828 C CA . ARG A 1 106 ? 4.456 13.868 -11.238 1.00 57.94 106 ARG A CA 1
ATOM 829 C C . ARG A 1 106 ? 5.656 14.675 -11.724 1.00 57.94 106 ARG A C 1
ATOM 831 O O . ARG A 1 106 ? 5.555 15.306 -12.769 1.00 57.94 106 ARG A O 1
ATOM 838 N N . ASN A 1 107 ? 6.789 14.577 -11.029 1.00 52.47 107 ASN A N 1
ATOM 839 C CA . ASN A 1 107 ? 8.030 15.243 -11.419 1.00 52.47 107 ASN A CA 1
ATOM 840 C C . ASN A 1 107 ? 8.712 14.579 -12.627 1.00 52.47 107 ASN A C 1
ATOM 842 O O . ASN A 1 107 ? 9.368 15.273 -13.385 1.00 52.47 107 ASN A O 1
ATOM 846 N N . VAL A 1 108 ? 8.525 13.275 -12.873 1.00 53.66 108 VAL A N 1
ATOM 847 C CA . VAL A 1 108 ? 9.031 12.622 -14.104 1.00 53.66 108 VAL A CA 1
ATOM 848 C C . VAL A 1 108 ? 8.253 13.070 -15.349 1.00 53.66 108 VAL A C 1
ATOM 850 O O . VAL A 1 108 ? 8.836 13.216 -16.420 1.00 53.66 108 VAL A O 1
ATOM 853 N N . ARG A 1 109 ? 6.942 13.328 -15.224 1.00 54.03 109 ARG A N 1
ATOM 854 C CA . ARG A 1 109 ? 6.126 13.886 -16.323 1.00 54.03 109 ARG A CA 1
ATOM 855 C C . ARG A 1 109 ? 6.373 15.375 -16.568 1.00 54.03 109 ARG A C 1
ATOM 857 O O . ARG A 1 109 ? 6.111 15.856 -17.663 1.00 54.03 109 ARG A O 1
ATOM 864 N N . ILE A 1 110 ? 6.890 16.084 -15.570 1.00 52.69 110 ILE A N 1
ATOM 865 C CA . ILE A 1 110 ? 7.380 17.458 -15.692 1.00 52.69 110 ILE A CA 1
ATOM 866 C C . ILE A 1 110 ? 8.882 17.352 -15.950 1.00 52.69 110 ILE A C 1
ATOM 868 O O . ILE A 1 110 ? 9.710 17.604 -15.077 1.00 52.69 110 ILE A O 1
ATOM 872 N N . GLY A 1 111 ? 9.245 16.903 -17.153 1.00 50.19 111 GLY A N 1
ATOM 873 C CA . GLY A 1 111 ? 10.640 16.948 -17.568 1.00 50.19 111 GLY A CA 1
ATOM 874 C C . GLY A 1 111 ? 11.169 18.384 -17.417 1.00 50.19 111 GLY A C 1
ATOM 875 O O . GLY A 1 111 ? 10.412 19.340 -17.600 1.00 50.19 111 GLY A O 1
ATOM 876 N N . PRO A 1 112 ? 12.445 18.585 -17.063 1.00 52.38 112 PRO A N 1
ATOM 877 C CA . PRO A 1 112 ? 13.009 19.921 -16.943 1.00 52.38 112 PRO A CA 1
ATOM 878 C C . PRO A 1 112 ? 13.086 20.555 -18.335 1.00 52.38 112 PRO A C 1
ATOM 880 O O . PRO A 1 112 ? 14.052 20.385 -19.068 1.00 52.38 112 PRO A O 1
ATOM 883 N N . HIS A 1 113 ? 12.044 21.280 -18.729 1.00 58.28 113 HIS A N 1
ATOM 884 C CA . HIS A 1 113 ? 11.959 21.914 -20.045 1.00 58.28 113 HIS A CA 1
ATOM 885 C C . HIS A 1 113 ? 12.670 23.274 -20.096 1.00 58.28 113 HIS A C 1
ATOM 887 O O . HIS A 1 113 ? 12.561 23.983 -21.092 1.00 58.28 113 HIS A O 1
ATOM 893 N N . SER A 1 114 ? 13.394 23.680 -19.043 1.00 65.12 114 SER A N 1
ATOM 894 C CA . SER A 1 114 ? 14.078 24.986 -19.010 1.00 65.12 114 SER A CA 1
ATOM 895 C C . SER A 1 114 ? 15.255 25.085 -18.027 1.00 65.12 114 SER A C 1
ATOM 897 O O . SER A 1 114 ? 15.458 26.145 -17.443 1.00 65.12 114 SER A O 1
ATOM 899 N N . CYS A 1 115 ? 16.055 24.034 -17.807 1.00 47.88 115 CYS A N 1
ATOM 900 C CA . CYS A 1 115 ? 17.281 24.209 -17.011 1.00 47.88 115 CYS A CA 1
ATOM 901 C C . CYS A 1 115 ? 18.441 23.307 -17.470 1.00 47.88 115 CYS A C 1
ATOM 903 O O . CYS A 1 115 ? 18.232 22.100 -17.612 1.00 47.88 115 CYS A O 1
ATOM 905 N N . PRO A 1 116 ? 19.666 23.842 -17.669 1.00 49.81 116 PRO A N 1
ATOM 906 C CA . PRO A 1 116 ? 20.853 23.027 -17.892 1.00 49.81 116 PRO A CA 1
ATOM 907 C C . PRO A 1 116 ? 21.254 22.354 -16.573 1.00 49.81 116 PRO A C 1
ATOM 909 O O . PRO A 1 116 ? 21.696 23.011 -15.633 1.00 49.81 116 PRO A O 1
ATOM 912 N N . GLN A 1 117 ? 21.093 21.035 -16.486 1.00 54.84 117 GLN A N 1
ATOM 913 C CA . GLN A 1 117 ? 21.584 20.247 -15.356 1.00 54.84 117 GLN A CA 1
ATOM 914 C C . GLN A 1 117 ? 23.054 19.886 -15.599 1.00 54.84 117 GLN A C 1
ATOM 916 O O . GLN A 1 117 ? 23.366 19.041 -16.436 1.00 54.84 117 GLN A O 1
ATOM 921 N N . THR A 1 118 ? 23.967 20.485 -14.836 1.00 46.66 118 THR A N 1
ATOM 922 C CA . THR A 1 118 ? 25.253 19.849 -14.548 1.00 46.66 118 THR A CA 1
ATOM 923 C C . THR A 1 118 ? 24.971 18.649 -13.650 1.00 46.66 118 THR A C 1
ATOM 925 O O . THR A 1 118 ? 24.633 18.784 -12.476 1.00 46.66 118 THR A O 1
ATOM 928 N N . SER A 1 119 ? 25.050 17.456 -14.237 1.00 43.66 119 SER A N 1
ATOM 929 C CA . SER A 1 119 ? 24.960 16.177 -13.536 1.00 43.66 119 SER A CA 1
ATOM 930 C C . SER A 1 119 ? 25.961 16.142 -12.377 1.00 43.66 119 SER A C 1
ATOM 932 O O . SER A 1 119 ? 27.158 15.938 -12.582 1.00 43.66 119 SER A O 1
ATOM 934 N N . ARG A 1 120 ? 25.477 16.315 -11.144 1.00 50.41 120 ARG A N 1
ATOM 935 C CA . ARG A 1 120 ? 26.218 15.913 -9.947 1.00 50.41 120 ARG A CA 1
ATOM 936 C C . ARG A 1 120 ? 26.106 14.397 -9.839 1.00 50.41 120 ARG A C 1
ATOM 938 O O . ARG A 1 120 ? 25.146 13.872 -9.285 1.00 50.41 120 ARG A O 1
ATOM 945 N N . VAL A 1 121 ? 27.079 13.715 -10.436 1.00 44.81 121 VAL A N 1
ATOM 946 C CA . VAL A 1 121 ? 27.287 12.275 -10.283 1.00 44.81 121 VAL A CA 1
ATOM 947 C C . VAL A 1 121 ? 27.621 12.010 -8.817 1.00 44.81 121 VAL A C 1
ATOM 949 O O . VAL A 1 121 ? 28.589 12.549 -8.282 1.00 44.81 121 VAL A O 1
ATOM 952 N N . SER A 1 122 ? 26.778 11.213 -8.164 1.00 41.16 122 SER A N 1
ATOM 953 C CA . SER A 1 122 ? 27.049 10.653 -6.845 1.00 41.16 122 SER A CA 1
ATOM 954 C C . SER A 1 122 ? 28.248 9.712 -6.934 1.00 41.16 122 SER A C 1
ATOM 956 O O . SER A 1 122 ? 28.314 8.870 -7.827 1.00 41.16 122 SER A O 1
ATOM 958 N N . SER A 1 123 ? 29.177 9.863 -5.994 1.00 42.97 123 SER A N 1
ATOM 959 C CA . SER A 1 123 ? 30.355 9.023 -5.792 1.00 42.97 123 SER A CA 1
ATOM 960 C C . SER A 1 123 ? 30.039 7.527 -5.825 1.00 42.97 123 SER A C 1
ATOM 962 O O . SER A 1 123 ? 29.138 7.066 -5.124 1.00 42.97 123 SER A O 1
ATOM 964 N N . GLY A 1 124 ? 30.848 6.768 -6.566 1.00 41.84 124 GLY A N 1
ATOM 965 C CA . GLY A 1 124 ? 30.906 5.315 -6.459 1.00 41.84 124 GLY A CA 1
ATOM 966 C C . GLY A 1 124 ? 31.484 4.633 -7.697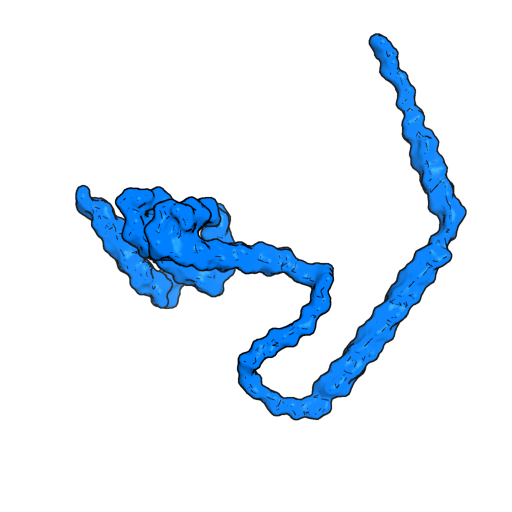 1.00 41.84 124 GLY A C 1
ATOM 967 O O . GLY A 1 124 ? 30.783 4.486 -8.687 1.00 41.84 124 GLY A O 1
ATOM 968 N N . ILE A 1 125 ? 32.715 4.131 -7.548 1.00 42.25 125 ILE A N 1
ATOM 969 C CA . ILE A 1 125 ? 33.394 3.101 -8.360 1.00 42.25 125 ILE A CA 1
ATOM 970 C C . ILE A 1 125 ? 34.144 3.602 -9.603 1.00 42.25 125 ILE A C 1
ATOM 972 O O . ILE A 1 125 ? 33.606 4.221 -10.514 1.00 42.25 125 ILE A O 1
ATOM 976 N N . GLY A 1 126 ? 35.453 3.345 -9.563 1.00 44.66 126 GLY A N 1
ATOM 977 C CA . GLY A 1 126 ? 36.456 3.891 -10.457 1.00 44.66 126 GLY A CA 1
ATOM 978 C C . GLY A 1 126 ? 36.483 3.266 -11.844 1.00 44.66 126 GLY A C 1
ATOM 979 O O . GLY A 1 126 ? 36.133 2.108 -12.054 1.00 44.66 126 GLY A O 1
ATOM 980 N N . SER A 1 127 ? 36.993 4.061 -12.775 1.00 40.00 127 SER A N 1
ATOM 981 C CA . SER A 1 127 ? 37.541 3.606 -14.044 1.00 40.00 127 SER A CA 1
ATOM 982 C C . SER A 1 127 ? 38.730 4.515 -14.386 1.00 40.00 127 SER A C 1
ATOM 984 O O . SER A 1 127 ? 38.651 5.716 -14.100 1.00 40.00 127 SER A O 1
ATOM 986 N N . PRO A 1 128 ? 39.851 3.993 -14.918 1.00 44.72 128 PRO A N 1
ATOM 987 C CA . PRO A 1 128 ? 41.047 4.790 -15.155 1.00 44.72 128 PRO A CA 1
ATOM 988 C C . PRO A 1 128 ? 40.760 5.850 -16.221 1.00 44.72 128 PRO A C 1
ATOM 990 O O . PRO A 1 128 ? 40.303 5.538 -17.321 1.00 44.72 128 PRO A O 1
ATOM 993 N N . MET A 1 129 ? 41.030 7.111 -15.887 1.00 42.25 129 MET A N 1
ATOM 994 C CA . MET A 1 129 ? 40.946 8.241 -16.808 1.00 42.25 129 MET A CA 1
ATOM 995 C C . MET A 1 129 ? 41.879 8.013 -17.999 1.00 42.25 129 MET A C 1
ATOM 997 O O . MET A 1 129 ? 43.100 8.030 -17.860 1.00 42.25 129 MET A O 1
ATOM 1001 N N . SER A 1 130 ? 41.292 7.832 -19.182 1.00 54.28 130 SER A N 1
ATOM 1002 C CA . SER A 1 130 ? 42.008 7.994 -20.443 1.00 54.28 130 SER A CA 1
ATOM 1003 C C . SER A 1 130 ? 42.234 9.498 -20.695 1.00 54.28 130 SER A C 1
ATOM 1005 O O . SER A 1 130 ? 41.286 10.282 -20.551 1.00 54.28 130 SER A O 1
ATOM 1007 N N . PRO A 1 131 ? 43.453 9.933 -21.070 1.00 50.03 131 PRO A N 1
ATOM 1008 C CA . PRO A 1 131 ? 43.819 11.348 -21.191 1.00 50.03 131 PRO A CA 1
ATOM 1009 C C . PRO A 1 131 ? 43.105 12.109 -22.329 1.00 50.03 131 PRO A C 1
ATOM 1011 O O . PRO A 1 131 ? 43.263 13.319 -22.433 1.00 50.03 131 PRO A O 1
ATOM 1014 N N . GLY A 1 132 ? 42.278 11.445 -23.148 1.00 54.88 132 GLY A N 1
ATOM 1015 C CA . GLY A 1 132 ? 41.564 12.062 -24.279 1.00 54.88 132 GLY A CA 1
ATOM 1016 C C . GLY A 1 132 ? 40.221 12.743 -23.959 1.00 54.88 132 GLY A C 1
ATOM 1017 O O . GLY A 1 132 ? 39.699 13.474 -24.796 1.00 54.88 132 GLY A O 1
ATOM 1018 N N . SER A 1 133 ? 39.644 12.549 -22.765 1.00 56.59 133 SER A N 1
ATOM 1019 C CA . SER A 1 133 ? 38.281 13.048 -22.462 1.00 56.59 133 SER A CA 1
ATOM 1020 C C . SER A 1 133 ? 38.184 14.572 -22.273 1.00 56.59 133 SER A C 1
ATOM 1022 O O . SER A 1 133 ? 37.123 15.164 -22.485 1.00 56.59 133 SER A O 1
ATOM 1024 N N . GLY A 1 134 ? 39.291 15.233 -21.913 1.00 59.75 134 GLY A N 1
ATOM 1025 C CA . GLY A 1 134 ? 39.334 16.686 -21.719 1.00 59.75 134 GLY A CA 1
ATOM 1026 C C . GLY A 1 134 ? 39.309 17.478 -23.030 1.00 59.75 134 GLY A C 1
ATOM 1027 O O . GLY A 1 134 ? 38.636 18.507 -23.124 1.00 59.75 134 GLY A O 1
ATOM 1028 N N . GLU A 1 135 ? 39.998 16.988 -24.063 1.00 67.62 135 GLU A N 1
ATOM 1029 C CA . GLU A 1 135 ? 40.031 17.636 -25.382 1.00 67.62 135 GLU A CA 1
ATOM 1030 C C . GLU A 1 135 ? 38.692 17.510 -26.112 1.00 67.62 135 GLU A C 1
ATOM 1032 O O . GLU A 1 135 ? 38.225 18.464 -26.738 1.00 67.62 135 GLU A O 1
ATOM 1037 N N . GLU A 1 136 ? 38.029 16.363 -25.975 1.00 72.62 136 GLU A N 1
ATOM 1038 C CA . GLU A 1 136 ? 36.720 16.119 -26.577 1.00 72.62 136 GLU A CA 1
ATOM 1039 C C . GLU A 1 136 ? 35.637 17.015 -25.956 1.00 72.62 136 GLU A C 1
ATOM 1041 O O . GLU A 1 136 ? 34.834 17.621 -26.673 1.00 72.62 136 GLU A O 1
ATOM 1046 N N . GLY A 1 137 ? 35.694 17.215 -24.633 1.00 72.81 137 GLY A N 1
ATOM 1047 C CA . GLY A 1 137 ? 34.853 18.183 -23.929 1.00 72.81 137 GLY A CA 1
ATOM 1048 C C . GLY A 1 137 ? 35.096 19.628 -24.378 1.00 72.81 137 GLY A C 1
ATOM 1049 O O . GLY A 1 137 ? 34.140 20.369 -24.622 1.00 72.81 137 GLY A O 1
ATOM 1050 N N . LYS A 1 138 ? 36.362 20.028 -24.566 1.00 78.56 138 LYS A N 1
ATOM 1051 C CA . LYS A 1 138 ? 36.713 21.369 -25.064 1.00 78.56 138 LYS A CA 1
ATOM 1052 C C . LYS A 1 138 ? 36.197 21.597 -26.488 1.00 78.56 138 LYS A C 1
ATOM 1054 O O . LYS A 1 138 ? 35.581 22.626 -26.761 1.00 78.56 138 LYS A O 1
ATOM 1059 N N . LYS A 1 139 ? 36.364 20.613 -27.375 1.00 87.56 139 LYS A N 1
ATOM 1060 C CA . LYS A 1 139 ? 35.863 20.663 -28.757 1.00 87.56 139 LYS A CA 1
ATOM 1061 C C . LYS A 1 139 ? 34.334 20.726 -28.811 1.00 87.56 139 LYS A C 1
ATOM 1063 O O . LYS A 1 139 ? 33.770 21.464 -29.620 1.00 87.56 139 LYS A O 1
ATOM 1068 N N . MET A 1 140 ? 33.650 19.983 -27.941 1.00 81.56 140 MET A N 1
ATOM 1069 C CA . MET A 1 140 ? 32.190 20.022 -27.829 1.00 81.56 140 MET A CA 1
ATOM 1070 C C . MET A 1 140 ? 31.700 21.398 -27.360 1.00 81.56 140 MET A C 1
ATOM 1072 O O . MET A 1 140 ? 30.779 21.954 -27.961 1.00 81.56 140 MET A O 1
ATOM 1076 N N . MET A 1 141 ? 32.352 21.974 -26.345 1.00 84.00 141 MET A N 1
ATOM 1077 C CA . MET A 1 141 ? 32.057 23.319 -25.845 1.00 84.00 141 MET A CA 1
ATOM 1078 C C . MET A 1 141 ? 32.225 24.375 -26.947 1.00 84.00 141 MET A C 1
ATOM 1080 O O . MET A 1 141 ? 31.319 25.175 -27.178 1.00 84.00 141 MET A O 1
ATOM 1084 N N . GLU A 1 142 ? 33.349 24.356 -27.671 1.00 90.31 142 GLU A N 1
ATOM 1085 C CA . GLU A 1 142 ? 33.615 25.303 -28.761 1.00 90.31 142 GLU A CA 1
ATOM 1086 C C . GLU A 1 142 ? 32.563 25.219 -29.876 1.00 90.31 142 GLU A C 1
ATOM 1088 O O . GLU A 1 142 ? 32.097 26.248 -30.372 1.00 90.31 142 GLU A O 1
ATOM 1093 N N . ASN A 1 143 ? 32.139 24.008 -30.245 1.00 91.75 143 ASN A N 1
ATOM 1094 C CA . ASN A 1 143 ? 31.085 23.814 -31.241 1.00 91.75 143 ASN A CA 1
ATOM 1095 C C . ASN A 1 143 ? 29.729 24.348 -30.765 1.00 91.75 143 ASN A C 1
ATOM 1097 O O . ASN A 1 143 ? 29.009 24.976 -31.545 1.00 91.75 143 ASN A O 1
ATOM 1101 N N . LEU A 1 144 ? 29.390 24.148 -29.489 1.00 88.56 144 LEU A N 1
ATOM 1102 C CA . LEU A 1 144 ? 28.137 24.629 -28.912 1.00 88.56 144 LEU A CA 1
ATOM 1103 C C . LEU A 1 144 ? 28.086 26.162 -28.870 1.00 88.56 144 LEU A C 1
ATOM 1105 O O . LEU A 1 144 ? 27.088 26.761 -29.279 1.00 88.56 144 LEU A O 1
ATOM 1109 N N . VAL A 1 145 ? 29.185 26.799 -28.454 1.00 93.25 145 VAL A N 1
ATOM 1110 C CA . VAL A 1 145 ? 29.320 28.264 -28.449 1.00 93.25 145 VAL A CA 1
ATOM 1111 C C . VAL A 1 145 ? 29.173 28.821 -29.864 1.00 93.25 145 VAL A C 1
ATOM 1113 O O . VAL A 1 145 ? 28.369 29.730 -30.079 1.00 93.25 145 VAL A O 1
ATOM 1116 N N . LYS A 1 146 ? 29.871 28.240 -30.851 1.00 94.44 146 LYS A N 1
ATOM 1117 C CA . LYS A 1 146 ? 29.759 28.656 -32.258 1.00 94.44 146 LYS A CA 1
ATOM 1118 C C . LYS A 1 146 ? 28.321 28.557 -32.763 1.00 94.44 146 LYS A C 1
ATOM 1120 O O . LYS A 1 146 ? 27.801 29.531 -33.301 1.00 94.44 146 LYS A O 1
ATOM 1125 N N . GLN A 1 147 ? 27.650 27.422 -32.554 1.00 94.12 147 GLN A N 1
ATOM 1126 C CA . GLN A 1 147 ? 26.262 27.255 -32.996 1.00 94.12 147 GLN A CA 1
ATOM 1127 C C . GLN A 1 147 ? 25.298 28.234 -32.318 1.00 94.12 147 GLN A C 1
ATOM 1129 O O . GLN A 1 147 ? 24.390 28.745 -32.975 1.00 94.12 147 GLN A O 1
ATOM 1134 N N . SER A 1 148 ? 25.494 28.515 -31.028 1.00 91.69 148 SER A N 1
ATOM 1135 C CA . SER A 1 148 ? 24.676 29.487 -30.300 1.00 91.69 148 SER A CA 1
ATOM 1136 C C . SER A 1 148 ? 24.828 30.892 -30.883 1.00 91.69 148 SER A C 1
ATOM 1138 O O . SER A 1 148 ? 23.826 31.562 -31.124 1.00 91.69 148 SER A O 1
ATOM 1140 N N . LEU A 1 149 ? 26.061 31.321 -31.171 1.00 94.94 149 LEU A N 1
ATOM 1141 C CA . LEU A 1 149 ? 26.329 32.628 -31.777 1.00 94.94 149 LEU A CA 1
ATOM 1142 C C . LEU A 1 149 ? 25.709 32.750 -33.173 1.00 94.94 149 LEU A C 1
ATOM 1144 O O . LEU A 1 149 ? 25.036 33.742 -33.444 1.00 94.94 149 LEU A O 1
ATOM 1148 N N . TYR A 1 150 ? 25.853 31.729 -34.026 1.00 94.50 150 TYR A N 1
ATOM 1149 C CA . TYR A 1 150 ? 25.231 31.725 -35.356 1.00 94.50 150 TYR A CA 1
ATOM 1150 C C . TYR A 1 150 ? 23.706 31.842 -35.287 1.00 94.50 150 TYR A C 1
ATOM 1152 O O . TYR A 1 150 ? 23.127 32.687 -35.966 1.00 94.50 150 TYR A O 1
ATOM 1160 N N . LYS A 1 151 ? 23.053 31.046 -34.430 1.00 93.75 151 LYS A N 1
ATOM 1161 C CA . LYS A 1 151 ? 21.593 31.107 -34.252 1.00 93.75 151 LYS A CA 1
ATOM 1162 C C . LYS A 1 151 ? 21.135 32.444 -33.676 1.00 93.75 151 LYS A C 1
ATOM 1164 O O . LYS A 1 151 ? 20.073 32.939 -34.047 1.00 93.75 151 LYS A O 1
ATOM 1169 N N . ASN A 1 152 ? 21.915 33.024 -32.765 1.00 94.38 152 ASN A N 1
ATOM 1170 C CA . ASN A 1 152 ? 21.597 34.322 -32.184 1.00 94.38 152 ASN A CA 1
ATOM 1171 C C . ASN A 1 152 ? 21.667 35.424 -33.252 1.00 94.38 152 ASN A C 1
ATOM 1173 O O . ASN A 1 152 ? 20.701 36.164 -33.416 1.00 94.38 152 ASN A O 1
ATOM 1177 N N . MET A 1 153 ? 22.737 35.448 -34.055 1.00 93.19 153 MET A N 1
ATOM 1178 C CA . MET A 1 153 ? 22.868 36.362 -35.194 1.00 93.19 153 MET A CA 1
ATOM 1179 C C . MET A 1 153 ? 21.733 36.183 -36.203 1.00 93.19 153 MET A C 1
ATOM 1181 O O . MET A 1 153 ? 21.121 37.167 -36.600 1.00 93.19 153 MET A O 1
ATOM 1185 N N . GLU A 1 154 ? 21.380 34.943 -36.554 1.00 90.00 154 GLU A N 1
ATOM 1186 C CA . GLU A 1 154 ? 20.254 34.668 -37.451 1.00 90.00 154 GLU A CA 1
ATOM 1187 C C . GLU A 1 154 ? 18.931 35.222 -36.895 1.00 90.00 154 GLU A C 1
ATOM 1189 O O . GLU A 1 154 ? 18.179 35.879 -37.617 1.00 90.00 154 GLU A O 1
ATOM 1194 N N . MET A 1 155 ? 18.643 35.003 -35.607 1.00 85.94 155 MET A N 1
ATOM 1195 C CA . MET A 1 155 ? 17.444 35.553 -34.970 1.00 85.94 155 MET A CA 1
ATOM 1196 C C . MET A 1 155 ? 17.455 37.081 -34.922 1.00 85.94 155 MET A C 1
ATOM 1198 O O . MET A 1 155 ? 16.417 37.692 -35.175 1.00 85.94 155 MET A O 1
ATOM 1202 N N . ILE A 1 156 ? 18.596 37.700 -34.608 1.00 87.00 156 ILE A N 1
ATOM 1203 C CA . ILE A 1 156 ? 18.734 39.160 -34.593 1.00 87.00 156 ILE A CA 1
ATOM 1204 C C . ILE A 1 156 ? 18.506 39.718 -35.997 1.00 87.00 156 ILE A C 1
ATOM 1206 O O . ILE A 1 156 ? 17.708 40.637 -36.147 1.00 87.00 156 ILE A O 1
ATOM 1210 N N . THR A 1 157 ? 19.117 39.142 -37.034 1.00 84.88 157 THR A N 1
ATOM 1211 C CA . THR A 1 157 ? 18.929 39.587 -38.421 1.00 84.88 157 THR A CA 1
ATOM 1212 C C . THR A 1 157 ? 17.488 39.398 -38.884 1.00 84.88 157 THR A C 1
ATOM 1214 O O . THR A 1 157 ? 16.925 40.310 -39.478 1.00 84.88 157 THR A O 1
ATOM 1217 N N . ARG A 1 158 ? 16.837 38.270 -38.563 1.00 79.38 158 ARG A N 1
ATOM 1218 C CA . ARG A 1 158 ? 15.410 38.066 -38.877 1.00 79.38 158 ARG A CA 1
ATOM 1219 C C . ARG A 1 158 ? 14.512 39.101 -38.197 1.00 79.38 158 ARG A C 1
ATOM 1221 O O . ARG A 1 158 ? 13.556 39.552 -38.812 1.00 79.38 158 ARG A O 1
ATOM 1228 N N . ARG A 1 159 ? 14.812 39.475 -36.948 1.00 77.00 159 ARG A N 1
ATOM 1229 C CA . ARG A 1 159 ? 14.072 40.512 -36.206 1.00 77.00 159 ARG A CA 1
ATOM 1230 C C . ARG A 1 159 ? 14.364 41.920 -36.725 1.00 77.00 159 ARG A C 1
ATOM 1232 O O . ARG A 1 159 ? 13.456 42.737 -36.782 1.00 77.00 159 ARG A O 1
ATOM 1239 N N . GLY A 1 160 ? 15.608 42.197 -37.103 1.00 69.88 160 GLY A N 1
ATOM 1240 C CA . GLY A 1 160 ? 16.023 43.482 -37.664 1.00 69.88 160 GLY A CA 1
ATOM 1241 C C . GLY A 1 160 ? 15.530 43.707 -39.094 1.00 69.88 160 GLY A C 1
ATOM 1242 O O . GLY A 1 160 ? 15.328 44.848 -39.482 1.00 69.88 160 GLY A O 1
ATOM 1243 N N . ASN A 1 161 ? 15.286 42.633 -39.853 1.00 64.25 161 ASN A N 1
ATOM 1244 C CA . ASN A 1 161 ? 14.767 42.683 -41.223 1.00 64.25 161 ASN A CA 1
ATOM 1245 C C . ASN A 1 161 ? 13.228 42.584 -41.290 1.00 64.25 161 ASN A C 1
ATOM 1247 O O . ASN A 1 161 ? 12.673 42.222 -42.329 1.00 64.25 161 ASN A O 1
ATOM 1251 N N . VAL A 1 162 ? 12.528 42.848 -40.177 1.00 59.31 162 VAL A N 1
ATOM 1252 C CA . VAL A 1 162 ? 11.068 42.990 -40.184 1.00 59.31 162 VAL A CA 1
ATOM 1253 C C . VAL A 1 162 ? 10.745 44.301 -40.889 1.00 59.31 162 VAL A C 1
ATOM 1255 O O . VAL A 1 162 ? 10.885 45.382 -40.322 1.00 59.31 162 VAL A O 1
ATOM 1258 N N . ASP A 1 163 ? 10.343 44.174 -42.148 1.00 62.81 163 ASP A N 1
ATOM 1259 C CA . ASP A 1 163 ? 9.861 45.261 -42.987 1.00 62.81 163 ASP A CA 1
ATOM 1260 C C . ASP A 1 163 ? 8.611 45.889 -42.348 1.00 62.81 163 ASP A C 1
ATOM 1262 O O . ASP A 1 163 ? 7.501 45.342 -42.397 1.00 62.81 163 ASP A O 1
ATOM 1266 N N . LEU A 1 164 ? 8.829 47.011 -41.660 1.00 58.56 164 LEU A N 1
ATOM 1267 C CA . LEU A 1 164 ? 7.849 47.689 -40.814 1.00 58.56 164 LEU A CA 1
ATOM 1268 C C . LEU A 1 164 ? 6.614 48.147 -41.615 1.00 58.56 164 LEU A C 1
ATOM 1270 O O . LEU A 1 164 ? 5.525 48.277 -41.053 1.00 58.56 164 LEU A O 1
ATOM 1274 N N . GLU A 1 165 ? 6.748 48.324 -42.934 1.00 55.81 165 GLU A N 1
ATOM 1275 C CA . GLU A 1 165 ? 5.640 48.692 -43.820 1.00 55.81 165 GLU A CA 1
ATOM 1276 C C . GLU A 1 165 ? 4.616 47.560 -43.993 1.00 55.81 165 GLU A C 1
ATOM 1278 O O . GLU A 1 165 ? 3.406 47.807 -44.013 1.00 55.81 165 GLU A O 1
ATOM 1283 N N . ARG A 1 166 ? 5.064 46.298 -44.048 1.00 56.88 166 ARG A N 1
ATOM 1284 C CA . ARG A 1 166 ? 4.181 45.147 -44.303 1.00 56.88 166 ARG A CA 1
ATOM 1285 C C . ARG A 1 166 ? 3.273 44.822 -43.114 1.00 56.88 166 ARG A C 1
ATOM 1287 O O . ARG A 1 166 ? 2.110 44.458 -43.308 1.00 56.88 166 ARG A O 1
ATOM 1294 N N . GLU A 1 167 ? 3.769 44.979 -41.888 1.00 59.47 167 GLU A N 1
ATOM 1295 C CA . GLU A 1 167 ? 2.985 44.736 -40.666 1.00 59.47 167 GLU A CA 1
ATOM 1296 C C . GLU A 1 167 ? 2.028 45.899 -40.338 1.00 59.47 167 GLU A C 1
ATOM 1298 O O . GLU A 1 167 ? 0.912 45.666 -39.863 1.00 59.47 167 GLU A O 1
ATOM 1303 N N . ALA A 1 168 ? 2.371 47.141 -40.707 1.00 59.34 168 ALA A N 1
ATOM 1304 C CA . ALA A 1 168 ? 1.452 48.277 -40.598 1.00 59.34 168 ALA A CA 1
ATOM 1305 C C . ALA A 1 168 ? 0.196 48.100 -41.479 1.00 59.34 168 ALA A C 1
ATOM 1307 O O . ALA A 1 168 ? -0.914 48.439 -41.057 1.00 59.34 168 ALA A O 1
ATOM 1308 N N . CYS A 1 169 ? 0.333 47.522 -42.678 1.00 58.09 169 CYS A N 1
ATOM 1309 C CA . CYS A 1 169 ? -0.803 47.206 -43.551 1.00 58.09 169 CYS A CA 1
ATOM 1310 C C . CYS A 1 169 ? -1.729 46.125 -42.964 1.00 58.09 169 CYS A C 1
ATOM 1312 O O . CYS A 1 169 ? -2.952 46.233 -43.085 1.00 58.09 169 CYS A O 1
ATOM 1314 N N . ARG A 1 170 ? -1.176 45.115 -42.278 1.00 58.50 170 ARG A N 1
ATOM 1315 C CA . ARG A 1 170 ? -1.967 44.058 -41.621 1.00 58.50 170 ARG A CA 1
ATOM 1316 C C . ARG A 1 170 ? -2.785 44.585 -40.448 1.00 58.50 170 ARG A C 1
ATOM 1318 O O . ARG A 1 170 ? -3.977 44.285 -40.367 1.00 58.50 170 ARG A O 1
ATOM 1325 N N . LEU A 1 171 ? -2.190 45.425 -39.602 1.00 59.81 171 LEU A N 1
ATOM 1326 C CA . LEU A 1 171 ? -2.895 46.043 -38.475 1.00 59.81 171 LEU A CA 1
ATOM 1327 C C . LEU A 1 171 ? -4.041 46.958 -38.931 1.00 59.81 171 LEU A C 1
ATOM 1329 O O . LEU A 1 171 ? -5.122 46.916 -38.345 1.00 59.81 171 LEU A O 1
ATOM 1333 N N . LYS A 1 172 ? -3.863 47.712 -40.026 1.00 59.06 172 LYS A N 1
ATOM 1334 C CA . LYS A 1 172 ? -4.943 48.534 -40.605 1.00 59.06 172 LYS A CA 1
ATOM 1335 C C . LYS A 1 172 ? -6.118 47.689 -41.118 1.00 59.06 172 LYS A C 1
ATOM 1337 O O . LYS A 1 172 ? -7.262 48.098 -40.950 1.00 59.06 172 LYS A O 1
ATOM 1342 N N . SER A 1 173 ? -5.864 46.503 -41.683 1.00 58.06 173 SER A N 1
ATOM 1343 C CA . SER A 1 173 ? -6.933 45.615 -42.179 1.00 58.06 173 SER A CA 1
ATOM 1344 C C . SER A 1 173 ? -7.812 45.022 -41.065 1.00 58.06 173 SER A C 1
ATOM 1346 O O . SER A 1 173 ? -9.019 44.864 -41.249 1.00 58.06 173 SER A O 1
ATOM 1348 N N . LEU A 1 174 ? -7.235 44.755 -39.885 1.00 58.06 174 LEU A N 1
ATOM 1349 C CA . LEU A 1 174 ? -7.970 44.203 -38.742 1.00 58.06 174 LEU A CA 1
ATOM 1350 C C . LEU A 1 174 ? -8.898 45.237 -38.087 1.00 58.06 174 LEU A C 1
ATOM 1352 O O . LEU A 1 174 ? -10.011 44.899 -37.693 1.00 58.06 174 LEU A O 1
ATOM 1356 N N . ILE A 1 175 ? -8.463 46.499 -38.002 1.00 59.06 175 ILE A N 1
ATOM 1357 C CA . ILE A 1 175 ? -9.219 47.578 -37.340 1.00 59.06 175 ILE A CA 1
ATOM 1358 C C . ILE A 1 175 ? -10.467 47.981 -38.147 1.00 59.06 175 ILE A C 1
ATOM 1360 O O . ILE A 1 175 ? 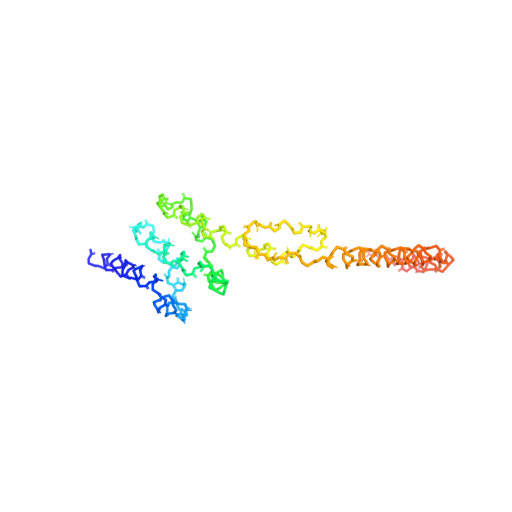-11.471 48.384 -37.567 1.00 59.06 175 ILE A O 1
ATOM 1364 N N . ILE A 1 176 ? -10.451 47.824 -39.474 1.00 57.78 176 ILE A N 1
ATOM 1365 C CA . ILE A 1 176 ? -11.604 48.154 -40.332 1.00 57.78 176 ILE A CA 1
ATOM 1366 C C . ILE A 1 176 ? -12.740 47.114 -40.191 1.00 57.78 176 ILE A C 1
ATOM 1368 O O . ILE A 1 176 ? -13.900 47.438 -40.437 1.00 57.78 176 ILE A O 1
ATOM 1372 N N . SER A 1 177 ? -12.446 45.889 -39.735 1.00 55.88 177 SER A N 1
ATOM 1373 C CA . SER A 1 177 ? -13.416 44.778 -39.719 1.00 55.88 177 SER A CA 1
ATOM 1374 C C . SER A 1 177 ? -14.319 44.701 -38.474 1.00 55.88 177 SER A C 1
ATOM 1376 O O . SER A 1 177 ? -15.180 43.828 -38.420 1.00 55.88 177 SER A O 1
ATOM 1378 N N . THR A 1 178 ? -14.177 45.581 -37.472 1.00 52.66 178 THR A N 1
ATOM 1379 C CA . THR A 1 178 ? -14.949 45.494 -36.207 1.00 52.66 178 THR A CA 1
ATOM 1380 C C . THR A 1 178 ? -16.130 46.466 -36.093 1.00 52.66 178 THR A C 1
ATOM 1382 O O . THR A 1 178 ? -16.755 46.555 -35.038 1.00 52.66 178 THR A O 1
ATOM 1385 N N . SER A 1 179 ? -16.510 47.160 -37.170 1.00 57.41 179 SER A N 1
ATOM 1386 C CA . SER A 1 179 ? -17.726 47.985 -37.185 1.00 57.41 179 SER A CA 1
ATOM 1387 C C . SER A 1 179 ? -18.926 47.185 -37.697 1.00 57.41 179 SER A C 1
ATOM 1389 O O . SER A 1 179 ? -19.113 47.017 -38.902 1.00 57.41 179 SER A O 1
ATOM 1391 N N . SER A 1 180 ? -19.772 46.700 -36.788 1.00 50.38 180 SER A N 1
ATOM 1392 C CA . SER A 1 180 ? -21.160 46.347 -37.107 1.00 50.38 180 SER A CA 1
ATOM 1393 C C . SER A 1 180 ? -22.088 46.744 -35.962 1.00 50.38 180 SER A C 1
ATOM 1395 O O . SER A 1 180 ? -21.811 46.513 -34.788 1.00 50.38 180 SER A O 1
ATOM 1397 N N . LYS A 1 181 ? -23.141 47.457 -36.360 1.00 58.09 181 LYS A N 1
ATOM 1398 C CA . LYS A 1 181 ? -24.032 48.315 -35.579 1.00 58.09 181 LYS A CA 1
ATOM 1399 C C . LYS A 1 181 ? -25.329 47.594 -35.175 1.00 58.09 181 LYS A C 1
ATOM 1401 O O . LYS A 1 181 ? -25.772 46.686 -35.867 1.00 58.09 181 LYS A O 1
ATOM 1406 N N . SER A 1 182 ? -25.948 48.162 -34.132 1.00 49.72 182 SER A N 1
ATOM 1407 C CA . SER A 1 182 ? -27.389 48.277 -33.815 1.00 49.72 182 SER A CA 1
ATOM 1408 C C . SER A 1 182 ? -28.202 47.031 -33.432 1.00 49.72 182 SER A C 1
ATOM 1410 O O . SER A 1 182 ? -28.648 46.282 -34.293 1.00 49.72 182 SER A O 1
ATOM 1412 N N . LEU A 1 183 ? -28.540 46.942 -32.137 1.00 45.62 183 LEU A N 1
ATOM 1413 C CA . LEU A 1 183 ? -29.841 46.454 -31.663 1.00 45.62 183 LEU A CA 1
ATOM 1414 C C . LEU A 1 183 ? -30.843 47.619 -31.720 1.00 45.62 183 LEU A C 1
ATOM 1416 O O . LEU A 1 183 ? -30.594 48.676 -31.139 1.00 45.62 183 LEU A O 1
ATOM 1420 N N . THR A 1 184 ? -31.955 47.427 -32.423 1.00 48.41 184 THR A N 1
ATOM 1421 C CA . THR A 1 184 ? -33.178 48.226 -32.272 1.00 48.41 184 THR A CA 1
ATOM 1422 C C . THR A 1 184 ? -34.085 47.575 -31.226 1.00 48.41 184 THR A C 1
ATOM 1424 O O . THR A 1 184 ? -34.090 46.350 -31.123 1.00 48.41 184 THR A O 1
ATOM 1427 N N . TYR A 1 185 ? -34.772 48.444 -30.475 1.00 52.91 185 TYR A N 1
ATOM 1428 C CA . TYR A 1 185 ? -35.690 48.216 -29.346 1.00 52.91 185 TYR A CA 1
ATOM 1429 C C . TYR A 1 185 ? -36.559 46.956 -29.409 1.00 52.91 185 TYR A C 1
ATOM 1431 O O . TYR A 1 185 ? -37.145 46.704 -30.486 1.00 52.91 185 TYR A O 1
#

Foldseek 3Di:
DVVLVVLLVVLVVLLVQCVDPVSVVVLLPDLCNLLVLLVQCPPLVRQSSVLSSLSSLLSNLPPDPPSLVSNVVSPNLVSLVVCLVRHDPNSVVSSVVSVVSVVVVVVVVVPVPDDDDPDPDDDDDDDDDDPPPVVVVVVVVVVVVVVVVVVVVVVVVVVVPPPPVVVVVVVVVVVVPPDDDDDDD

pLDDT: mean 80.04, std 19.34, range [40.0, 98.12]

Sequence (185 aa):
MLVKDLSEKALASLGQLVVTQMGKKAMEEGSTVPKSLIEILTWEDKPKCQEYTAYILMVLAHQSWSQREKMAKAGIVPVLLEVTLLGSPLVQKRAVKLLQWFKDERNVRIGPHSCPQTSRVSSGIGSPMSPGSGEEGKKMMENLVKQSLYKNMEMITRRGNVDLEREACRLKSLIISTSSKSLTY